Protein AF-A0A1S2VIL9-F1 (afdb_monomer_lite)

Radius of gyration: 24.08 Å; chains: 1; bounding box: 52×50×71 Å

Foldseek 3Di:
DPDQDPLNVLLVVVLVVCVVDDCPLNVLSVCLNDVNLVLCCLLCVLVLQQVLQVVLQVVCVVVVWQWDGQRQWIWGDDPPDDIQIAGCDPLLLCSVVLSVLLNLLSVLLRVLCVVVQFDADPVVVVVLSVVLSVLSSVLSSVLVNVCVVVVPHSPDPVSVVSSVCSCVPRRNVVSSVCSNCCRVPRTDHNDPDPDDDCVVVVVVVVVSVVVVVVVPPPQDFPVVLLVLVVVVVVVVVWDWDQDPPRWIWTDDVQKIKIKAWPRALSDSPDDVCVVLVVVQWDWASWHWDDQLNAIKIKTWIAGHDPPDNDGDDFIKIKIKWKDSSVDTGNDSVVQSVCRVVPDGTIIIMMMIGGPVCVVVRVPPDNDDDDD

Structure (mmCIF, N/CA/C/O backbone):
data_AF-A0A1S2VIL9-F1
#
_entry.id   AF-A0A1S2VIL9-F1
#
loop_
_atom_site.group_PDB
_atom_site.id
_atom_site.type_symbol
_atom_site.label_atom_id
_atom_site.label_alt_id
_atom_site.label_comp_id
_atom_site.label_asym_id
_atom_site.label_entity_id
_atom_site.label_seq_id
_atom_site.pdbx_PDB_ins_code
_atom_site.Cartn_x
_atom_site.Cartn_y
_atom_site.Cartn_z
_atom_site.occupancy
_atom_site.B_iso_or_equiv
_atom_site.auth_seq_id
_atom_site.auth_comp_id
_atom_site.auth_asym_id
_atom_site.auth_atom_id
_atom_site.pdbx_PDB_model_num
ATOM 1 N N . MET A 1 1 ? 6.244 24.862 1.107 1.00 26.83 1 MET A N 1
ATOM 2 C CA . MET A 1 1 ? 4.893 25.144 1.641 1.00 26.83 1 MET A CA 1
ATOM 3 C C . MET A 1 1 ? 4.423 23.913 2.391 1.00 26.83 1 MET A C 1
ATOM 5 O O . MET A 1 1 ? 4.379 22.852 1.788 1.00 26.83 1 MET A O 1
ATOM 9 N N . ILE A 1 2 ? 4.155 24.019 3.692 1.00 31.67 2 ILE A N 1
ATOM 10 C CA . ILE A 1 2 ? 3.582 22.913 4.472 1.00 31.67 2 ILE A CA 1
ATOM 11 C C . ILE A 1 2 ? 2.076 22.946 4.209 1.00 31.67 2 ILE A C 1
ATOM 13 O O . ILE A 1 2 ? 1.374 23.796 4.749 1.00 31.67 2 ILE A O 1
ATOM 17 N N . THR A 1 3 ? 1.585 22.096 3.312 1.00 34.50 3 THR A N 1
ATOM 18 C CA . THR A 1 3 ? 0.147 21.907 3.117 1.00 34.50 3 THR A CA 1
ATOM 19 C C . THR A 1 3 ? -0.375 21.043 4.262 1.00 34.50 3 THR A C 1
ATOM 21 O O . THR A 1 3 ? 0.001 19.881 4.407 1.00 34.50 3 THR A O 1
ATOM 24 N N . PHE A 1 4 ? -1.212 21.617 5.124 1.00 41.94 4 PHE A N 1
ATOM 25 C CA . PHE A 1 4 ? -1.922 20.843 6.138 1.00 41.94 4 PHE A CA 1
ATOM 26 C C . PHE A 1 4 ? -3.124 20.169 5.472 1.00 41.94 4 PHE A C 1
ATOM 28 O O . PHE A 1 4 ? -4.114 20.829 5.170 1.00 41.94 4 PHE A O 1
ATOM 35 N N . ASP A 1 5 ? -3.021 18.866 5.209 1.00 58.00 5 ASP A N 1
ATOM 36 C CA . ASP A 1 5 ? -4.156 18.054 4.760 1.00 58.00 5 ASP A CA 1
ATOM 37 C C . ASP A 1 5 ? -5.250 17.991 5.855 1.00 58.00 5 ASP A C 1
ATOM 39 O O . ASP A 1 5 ? -4.972 18.132 7.051 1.00 58.00 5 ASP A O 1
ATOM 43 N N . LEU A 1 6 ? -6.507 17.778 5.454 1.00 50.38 6 LEU A N 1
ATOM 44 C CA . LEU A 1 6 ? -7.691 17.684 6.318 1.00 50.38 6 LEU A CA 1
ATOM 45 C C . LEU A 1 6 ? -7.510 16.639 7.430 1.00 50.38 6 LEU A C 1
ATOM 47 O O . LEU A 1 6 ? -7.974 16.830 8.554 1.00 50.38 6 LEU A O 1
ATOM 51 N N . THR A 1 7 ? -6.793 15.557 7.128 1.00 56.41 7 THR A N 1
ATOM 52 C CA . THR A 1 7 ? -6.395 14.510 8.080 1.00 56.41 7 THR A CA 1
ATOM 53 C C . THR A 1 7 ? -5.544 15.073 9.223 1.00 56.41 7 THR A C 1
ATOM 55 O O . THR A 1 7 ? -5.810 14.789 10.393 1.00 56.41 7 THR A O 1
ATOM 58 N N . THR A 1 8 ? -4.584 15.942 8.899 1.00 61.66 8 THR A N 1
ATOM 59 C CA . THR A 1 8 ?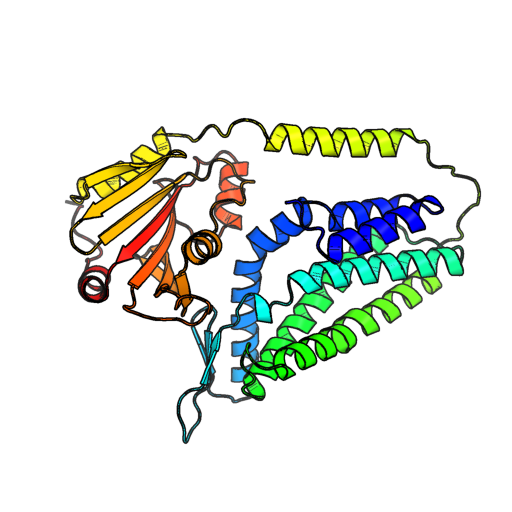 -3.711 16.625 9.858 1.00 61.66 8 THR A CA 1
ATOM 60 C C . THR A 1 8 ? -4.496 17.577 10.753 1.00 61.66 8 THR A C 1
ATOM 62 O O . THR A 1 8 ? -4.307 17.583 11.969 1.00 61.66 8 THR A O 1
ATOM 65 N N . ILE A 1 9 ? -5.427 18.341 10.174 1.00 60.38 9 ILE A N 1
ATOM 66 C CA . ILE A 1 9 ? -6.290 19.273 10.915 1.00 60.38 9 ILE A CA 1
ATOM 67 C C . ILE A 1 9 ? -7.226 18.509 11.858 1.00 60.38 9 ILE A C 1
ATOM 69 O O . ILE A 1 9 ? -7.285 18.814 13.050 1.00 60.38 9 ILE A O 1
ATOM 73 N N . LEU A 1 10 ? -7.923 17.484 11.356 1.00 56.97 10 LEU A N 1
ATOM 74 C CA . LEU A 1 10 ? -8.874 16.689 12.135 1.00 56.97 10 LEU A CA 1
ATOM 75 C C . LEU A 1 10 ? -8.196 16.019 13.328 1.00 56.97 10 LEU A C 1
ATOM 77 O O . LEU A 1 10 ? -8.729 16.003 14.437 1.00 56.97 10 LEU A O 1
ATOM 81 N N . ALA A 1 11 ? -7.002 15.483 13.120 1.00 61.00 11 ALA A N 1
ATOM 82 C CA . ALA A 1 11 ? -6.303 14.800 14.181 1.00 61.00 11 ALA A CA 1
ATOM 83 C C . ALA A 1 11 ? -5.589 15.764 15.148 1.00 61.00 11 ALA A C 1
ATOM 85 O O . ALA A 1 11 ? -5.460 15.433 16.325 1.00 61.00 11 ALA A O 1
ATOM 86 N N . LEU A 1 12 ? -5.240 16.987 14.728 1.00 63.12 12 LEU A N 1
ATOM 87 C CA . LEU A 1 12 ? -4.839 18.058 15.648 1.00 63.12 12 LEU A CA 1
ATOM 88 C C . LEU A 1 12 ? -6.019 18.503 16.528 1.00 63.12 12 LEU A C 1
ATOM 90 O O . LEU A 1 12 ? -5.861 18.651 17.738 1.00 63.12 12 LEU A O 1
ATOM 94 N N . VAL A 1 13 ? -7.225 18.611 15.960 1.00 64.44 13 VAL A N 1
ATOM 95 C CA . VAL A 1 13 ? -8.465 18.858 16.715 1.00 64.44 13 VAL A CA 1
ATOM 96 C C . VAL A 1 13 ? -8.741 17.723 17.706 1.00 64.44 13 VAL A C 1
ATOM 98 O O . VAL A 1 13 ? -9.009 17.991 18.874 1.00 64.44 13 VAL A O 1
ATOM 101 N N . LEU A 1 14 ? -8.616 16.457 17.294 1.00 61.44 14 LEU A N 1
ATOM 102 C CA . LEU A 1 14 ? -8.775 15.299 18.186 1.00 61.44 14 LEU A CA 1
ATOM 103 C C . LEU A 1 14 ? -7.700 15.245 19.274 1.00 61.44 14 LEU A C 1
ATOM 105 O O . LEU A 1 14 ? -8.005 14.900 20.414 1.00 61.44 14 LEU A O 1
ATOM 109 N N . PHE A 1 15 ? -6.463 15.622 18.953 1.00 65.38 15 PHE A N 1
ATOM 110 C CA . PHE A 1 15 ? -5.387 15.741 19.929 1.00 65.38 15 PHE A CA 1
ATOM 111 C C . PHE A 1 15 ? -5.718 16.813 20.973 1.00 65.38 15 PHE A C 1
ATOM 113 O O . PHE A 1 15 ? -5.646 16.527 22.167 1.00 65.38 15 PHE A O 1
ATOM 120 N N . VAL A 1 16 ? -6.169 17.998 20.540 1.00 65.50 16 VAL A N 1
ATOM 121 C CA . VAL A 1 16 ? -6.553 19.119 21.415 1.00 65.50 16 VAL A CA 1
ATOM 122 C C . VAL A 1 16 ? -7.782 18.787 22.265 1.00 65.50 16 VAL A C 1
ATOM 124 O O . VAL A 1 16 ? -7.753 18.959 23.481 1.00 65.50 16 VAL A O 1
ATOM 127 N N . LEU A 1 17 ? -8.843 18.237 21.672 1.00 61.25 17 LEU A N 1
ATOM 128 C CA . LEU A 1 17 ? -10.026 17.762 22.404 1.00 61.25 17 LEU A CA 1
ATOM 129 C C . LEU A 1 17 ? -9.670 16.603 23.354 1.00 61.25 17 LEU A C 1
ATOM 131 O O . LEU A 1 17 ? -10.238 16.466 24.441 1.00 61.25 17 LEU A O 1
ATOM 135 N N . GLY A 1 18 ? -8.674 15.802 22.974 1.00 55.84 18 GLY A N 1
ATOM 136 C CA . GLY A 1 18 ? -8.076 14.743 23.772 1.00 55.84 18 GLY A CA 1
ATOM 137 C C . GLY A 1 18 ? -7.189 15.217 24.914 1.00 55.84 18 GLY A C 1
ATOM 138 O O . GLY A 1 18 ? -6.981 14.436 25.842 1.00 55.84 18 GLY A O 1
ATOM 139 N N . LEU A 1 19 ? -6.734 16.478 24.948 1.00 53.66 19 LEU A N 1
ATOM 140 C CA . LEU A 1 19 ? -5.907 17.019 26.043 1.00 53.66 19 LEU A CA 1
ATOM 141 C C . LEU A 1 19 ? -6.603 16.935 27.413 1.00 53.66 19 LEU A C 1
ATOM 143 O O . LEU A 1 19 ? -5.927 16.869 28.439 1.00 53.66 19 LEU A O 1
ATOM 147 N N . ARG A 1 20 ? -7.939 16.834 27.444 1.00 53.84 20 ARG A N 1
ATOM 148 C CA . ARG A 1 20 ? -8.736 16.646 28.670 1.00 53.84 20 ARG A CA 1
ATOM 149 C C . ARG A 1 20 ? -8.993 15.186 29.076 1.00 53.84 20 ARG A C 1
ATOM 151 O O . ARG A 1 20 ? -9.476 14.950 30.178 1.00 53.84 20 ARG A O 1
ATOM 158 N N . THR A 1 21 ? -8.692 14.200 28.230 1.00 61.38 21 THR A N 1
ATOM 159 C CA . THR A 1 21 ? -9.029 12.769 28.440 1.00 61.38 21 THR A CA 1
ATOM 160 C C . THR A 1 21 ? -7.847 11.832 28.143 1.00 61.38 21 THR A C 1
ATOM 162 O O . THR A 1 21 ? -6.808 12.274 27.686 1.00 61.38 21 THR A O 1
ATOM 165 N N . HIS A 1 22 ? -7.939 10.546 28.496 1.00 62.62 22 HIS A N 1
ATOM 166 C CA . HIS A 1 22 ? -6.792 9.633 28.670 1.00 62.62 22 HIS A CA 1
ATOM 167 C C . HIS A 1 22 ? -5.882 9.443 27.431 1.00 62.62 22 HIS A C 1
ATOM 169 O O . HIS A 1 22 ? -6.262 9.693 26.294 1.00 62.62 22 HIS A O 1
ATOM 175 N N . TRP A 1 23 ? -4.657 8.962 27.671 1.00 61.75 23 TRP A N 1
ATOM 176 C CA . TRP A 1 23 ? -3.514 8.978 26.745 1.00 61.75 23 TRP A CA 1
ATOM 177 C C . TRP A 1 23 ? -3.571 8.033 25.530 1.00 61.75 23 TRP A C 1
ATOM 179 O O . TRP A 1 23 ? -2.909 8.309 24.534 1.00 61.75 23 TRP A O 1
ATOM 189 N N . TRP A 1 24 ? -4.329 6.933 25.562 1.00 60.81 24 TRP A N 1
ATOM 190 C CA . TRP A 1 24 ? -4.298 5.944 24.470 1.00 60.81 24 TRP A CA 1
ATOM 191 C C . TRP A 1 24 ? -5.016 6.401 23.185 1.00 60.81 24 TRP A C 1
ATOM 193 O O . TRP A 1 24 ? -4.414 6.290 22.119 1.00 60.81 24 TRP A O 1
ATOM 203 N N . PRO A 1 25 ? -6.221 7.006 23.239 1.00 57.94 25 PRO A N 1
ATOM 204 C CA . PRO A 1 25 ? -6.796 7.696 22.082 1.00 57.94 25 PRO A CA 1
ATOM 205 C C . PRO A 1 25 ? -5.863 8.767 21.504 1.00 57.94 25 PRO A C 1
ATOM 207 O O . PRO A 1 25 ? -5.814 8.934 20.290 1.00 57.94 25 PRO A O 1
ATOM 210 N N . ARG A 1 26 ? -5.056 9.437 22.344 1.00 65.25 26 ARG A N 1
ATOM 211 C CA . ARG A 1 26 ? -4.027 10.385 21.881 1.00 65.25 26 ARG A CA 1
ATOM 212 C C . ARG A 1 26 ? -2.912 9.676 21.120 1.00 65.25 26 ARG A C 1
ATOM 214 O O . ARG A 1 26 ? -2.518 10.156 20.071 1.00 65.25 26 ARG A O 1
ATOM 221 N N . LEU A 1 27 ? -2.432 8.535 21.616 1.00 63.34 27 LEU A N 1
ATOM 222 C CA . LEU A 1 27 ? -1.390 7.741 20.959 1.00 63.34 27 LEU A CA 1
ATOM 223 C C . LEU A 1 27 ? -1.880 7.177 19.624 1.00 63.34 27 LEU A C 1
ATOM 225 O O . LEU A 1 27 ? -1.159 7.243 18.638 1.00 63.34 27 LEU A O 1
ATOM 229 N N . LEU A 1 28 ? -3.129 6.711 19.567 1.00 63.41 28 LEU A N 1
ATOM 230 C CA . LEU A 1 28 ? -3.759 6.274 18.324 1.00 63.41 28 LEU A CA 1
ATOM 231 C C . LEU A 1 28 ? -3.906 7.443 17.337 1.00 63.41 28 LEU A C 1
ATOM 233 O O . LEU A 1 28 ? -3.548 7.304 16.177 1.00 63.41 28 LEU A O 1
ATOM 237 N N . THR A 1 29 ? -4.340 8.616 17.803 1.00 63.09 29 THR A N 1
ATOM 238 C CA . THR A 1 29 ? -4.445 9.831 16.974 1.00 63.09 29 THR A CA 1
ATOM 239 C C . THR A 1 29 ? -3.073 10.291 16.468 1.00 63.09 29 THR A C 1
ATOM 241 O O . THR A 1 29 ? -2.933 10.613 15.295 1.00 63.09 29 THR A O 1
ATOM 244 N N . LEU A 1 30 ? -2.041 10.260 17.318 1.00 62.97 30 LEU A N 1
ATOM 245 C CA . LEU A 1 30 ? -0.659 10.587 16.954 1.00 62.97 30 LEU A CA 1
ATOM 246 C C . LEU A 1 30 ? -0.059 9.570 15.982 1.00 62.97 30 LEU A C 1
ATOM 248 O O . LEU A 1 30 ? 0.645 9.968 15.065 1.00 62.97 30 LEU A O 1
ATOM 252 N N . LEU A 1 31 ? -0.352 8.277 16.143 1.00 64.75 31 LEU A N 1
ATOM 253 C CA . LEU A 1 31 ? 0.060 7.234 15.203 1.00 64.75 31 LEU A CA 1
ATOM 254 C C . LEU A 1 31 ? -0.626 7.423 13.846 1.00 64.75 31 LEU A C 1
ATOM 256 O O . LEU A 1 31 ? 0.019 7.271 12.813 1.00 64.75 31 LEU A O 1
ATOM 260 N N . LEU A 1 32 ? -1.905 7.803 13.840 1.00 59.84 32 LEU A N 1
ATOM 261 C CA . LEU A 1 32 ? -2.663 8.063 12.616 1.00 59.84 32 LEU A CA 1
ATOM 262 C C . LEU A 1 32 ? -2.210 9.342 11.900 1.00 59.84 32 LEU A C 1
ATOM 264 O O . LEU A 1 32 ? -2.216 9.388 10.675 1.00 59.84 32 LEU A O 1
ATOM 268 N N . LEU A 1 33 ? -1.769 10.342 12.665 1.00 59.88 33 LEU A N 1
ATOM 269 C CA . LEU A 1 33 ? -1.069 11.537 12.184 1.00 59.88 33 LEU A CA 1
ATOM 270 C C . LEU A 1 33 ? 0.370 11.275 11.767 1.00 59.88 33 LEU A C 1
ATOM 272 O O . LEU A 1 33 ? 0.999 12.134 11.147 1.00 59.88 33 LEU A O 1
ATOM 276 N N . SER A 1 34 ? 0.936 10.148 12.191 1.00 64.62 34 SER A N 1
ATOM 277 C CA . SER A 1 34 ? 2.360 9.944 12.037 1.00 64.62 34 SER A CA 1
ATOM 278 C C . SER A 1 34 ? 2.693 9.628 10.580 1.00 64.62 34 SER A C 1
ATOM 280 O O . SER A 1 34 ? 1.956 8.893 9.909 1.00 64.62 34 SER A O 1
ATOM 282 N N . PRO A 1 35 ? 3.872 10.070 10.116 1.00 63.62 35 PRO A N 1
ATOM 283 C CA . PRO A 1 35 ? 4.466 9.583 8.879 1.00 63.62 35 PRO A CA 1
ATOM 284 C C . PRO A 1 35 ? 4.501 8.051 8.781 1.00 63.62 35 PRO A C 1
ATOM 286 O O . PRO A 1 35 ? 4.531 7.529 7.676 1.00 63.62 35 PRO A O 1
ATOM 289 N N . ALA A 1 36 ? 4.441 7.319 9.903 1.00 66.31 36 ALA A N 1
ATOM 290 C CA . ALA A 1 36 ? 4.449 5.861 9.911 1.00 66.31 36 ALA A CA 1
ATOM 291 C C . ALA A 1 36 ? 3.176 5.244 9.304 1.00 66.31 36 ALA A C 1
ATOM 293 O O . ALA A 1 36 ? 3.286 4.270 8.564 1.00 66.31 36 ALA A O 1
ATOM 294 N N . LEU A 1 37 ? 1.977 5.796 9.547 1.00 70.25 37 LEU A N 1
ATOM 295 C CA . LEU A 1 37 ? 0.766 5.269 8.899 1.00 70.25 37 LEU A CA 1
ATOM 296 C C . LEU A 1 37 ? 0.808 5.539 7.393 1.00 70.25 37 LEU A C 1
ATOM 298 O O . LEU A 1 37 ? 0.552 4.637 6.600 1.00 70.25 37 LEU A O 1
ATOM 302 N N . LEU A 1 38 ? 1.164 6.764 6.999 1.00 69.69 38 LEU A N 1
ATOM 303 C CA . LEU A 1 38 ? 1.315 7.125 5.588 1.00 69.69 38 LEU A CA 1
ATOM 304 C C . LEU A 1 38 ? 2.372 6.261 4.904 1.00 69.69 38 LEU A C 1
ATOM 306 O O . LEU A 1 38 ? 2.158 5.818 3.780 1.00 69.69 38 LEU A O 1
ATOM 310 N N . TYR A 1 39 ? 3.470 5.964 5.595 1.00 72.94 39 TYR A N 1
ATOM 311 C CA . TYR A 1 39 ? 4.499 5.042 5.139 1.00 72.94 39 TYR A CA 1
ATOM 312 C C . TYR A 1 39 ? 3.928 3.640 4.899 1.00 72.94 39 TYR A C 1
ATOM 314 O O . TYR A 1 39 ? 4.041 3.120 3.793 1.00 72.94 39 TYR A O 1
ATOM 322 N N . VAL A 1 40 ? 3.251 3.053 5.894 1.00 74.81 40 VAL A N 1
ATOM 323 C CA . VAL A 1 40 ? 2.632 1.718 5.790 1.00 74.81 40 VAL A CA 1
ATOM 324 C C . VAL A 1 40 ? 1.647 1.676 4.622 1.00 74.81 40 VAL A C 1
ATOM 326 O O . VAL A 1 40 ? 1.708 0.778 3.786 1.00 74.81 40 VAL A O 1
ATOM 329 N N . LEU A 1 41 ? 0.773 2.674 4.516 1.00 75.00 41 LEU A N 1
ATOM 330 C CA . LEU A 1 41 ? -0.195 2.764 3.428 1.00 75.00 41 LEU A CA 1
ATOM 331 C C . LEU A 1 41 ? 0.502 2.951 2.069 1.00 75.00 41 LEU A C 1
ATOM 333 O O . LEU A 1 41 ? 0.134 2.297 1.101 1.00 75.00 41 LEU A O 1
ATOM 337 N N . THR A 1 42 ? 1.553 3.760 1.971 1.00 71.50 42 THR A N 1
ATOM 338 C CA . THR A 1 42 ? 2.271 3.974 0.701 1.00 71.50 42 THR A CA 1
ATOM 339 C C . THR A 1 42 ? 3.022 2.723 0.247 1.00 71.50 42 THR A C 1
ATOM 341 O O . THR A 1 42 ? 2.968 2.365 -0.930 1.00 71.50 42 THR A O 1
ATOM 344 N N . VAL A 1 43 ? 3.695 2.039 1.175 1.00 72.88 43 VAL A N 1
ATOM 345 C CA . VAL A 1 43 ? 4.509 0.852 0.888 1.00 72.88 43 VAL A CA 1
ATOM 346 C C . VAL A 1 43 ? 3.632 -0.356 0.572 1.00 72.88 43 VAL A C 1
ATOM 348 O O . VAL A 1 43 ? 3.817 -0.984 -0.467 1.00 72.88 43 VAL A O 1
ATOM 351 N N . PHE A 1 44 ? 2.646 -0.656 1.421 1.00 77.94 44 PHE A N 1
ATOM 352 C CA . PHE A 1 44 ? 1.824 -1.866 1.290 1.00 77.94 44 PHE A CA 1
ATOM 353 C C . PHE A 1 44 ? 0.533 -1.647 0.499 1.00 77.94 44 PHE A C 1
ATOM 355 O O . PHE A 1 44 ? -0.090 -2.601 0.040 1.00 77.94 44 PHE A O 1
ATOM 362 N N . GLY A 1 45 ? 0.112 -0.398 0.298 1.00 77.62 45 GLY A N 1
ATOM 363 C CA . GLY A 1 45 ? -1.146 -0.090 -0.376 1.00 77.62 45 GLY A CA 1
ATOM 364 C C . GLY A 1 45 ? -1.176 -0.499 -1.844 1.00 77.62 45 GLY A C 1
ATOM 365 O O . GLY A 1 45 ? -2.257 -0.640 -2.401 1.00 77.62 45 GLY A O 1
ATOM 366 N N . PHE A 1 46 ? -0.032 -0.683 -2.509 1.00 77.06 46 PHE A N 1
ATOM 367 C CA . PHE A 1 46 ? -0.008 -1.246 -3.863 1.00 77.06 46 PHE A CA 1
ATOM 368 C C . PHE A 1 46 ? -0.329 -2.745 -3.873 1.00 77.06 46 PHE A C 1
ATOM 370 O O . PHE A 1 46 ? -1.269 -3.144 -4.555 1.00 77.06 46 PHE A O 1
ATOM 377 N N . ASP A 1 47 ? 0.360 -3.540 -3.057 1.00 80.31 47 ASP A N 1
ATOM 378 C CA . ASP A 1 47 ? 0.141 -4.990 -2.981 1.00 80.31 47 ASP A CA 1
ATOM 379 C C . ASP A 1 47 ? -1.296 -5.307 -2.526 1.00 80.31 47 ASP A C 1
ATOM 381 O O . ASP A 1 47 ? -1.977 -6.147 -3.112 1.00 80.31 47 ASP A O 1
ATOM 385 N N . ILE A 1 48 ? -1.817 -4.548 -1.549 1.00 83.00 48 ILE A N 1
ATOM 386 C CA . ILE A 1 48 ? -3.218 -4.660 -1.111 1.00 83.00 48 ILE A CA 1
ATOM 387 C C . ILE A 1 48 ? -4.183 -4.396 -2.278 1.00 83.00 48 ILE A C 1
ATOM 389 O O . ILE A 1 48 ? -5.190 -5.088 -2.406 1.00 83.00 48 ILE A O 1
ATOM 393 N N . ARG A 1 49 ? -3.894 -3.424 -3.155 1.00 79.50 49 ARG A N 1
ATOM 394 C CA . ARG A 1 49 ? -4.748 -3.114 -4.316 1.00 79.50 49 ARG A CA 1
ATOM 395 C C . ARG A 1 49 ? -4.765 -4.232 -5.349 1.00 79.50 49 ARG A C 1
ATOM 397 O O . ARG A 1 49 ? -5.842 -4.550 -5.852 1.00 79.50 49 ARG A O 1
ATOM 404 N N . LEU A 1 50 ? -3.612 -4.826 -5.654 1.00 81.69 50 LEU A N 1
ATOM 405 C CA . LEU A 1 50 ? -3.545 -5.980 -6.554 1.0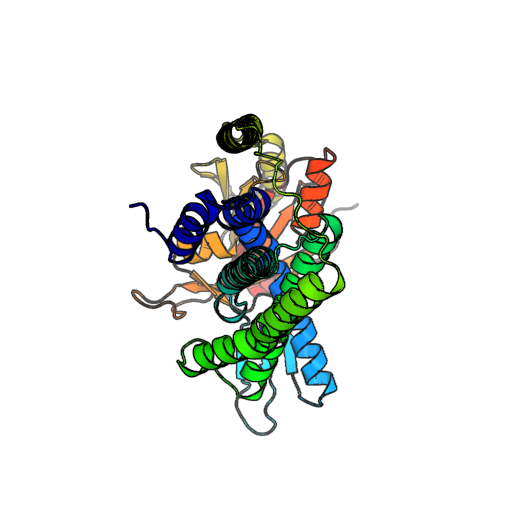0 81.69 50 LEU A CA 1
ATOM 406 C C . LEU A 1 50 ? -4.367 -7.142 -5.993 1.00 81.69 50 LEU A C 1
ATOM 408 O O . LEU A 1 50 ? -5.226 -7.687 -6.684 1.00 81.69 50 LEU A O 1
ATOM 412 N N . GLN A 1 51 ? -4.208 -7.427 -4.698 1.00 87.69 51 GLN A N 1
ATOM 413 C CA . GLN A 1 51 ? -4.959 -8.490 -4.039 1.00 87.69 51 GLN A CA 1
ATOM 414 C C . GLN A 1 51 ? -6.475 -8.239 -4.048 1.00 87.69 51 GLN A C 1
ATOM 416 O O . GLN A 1 51 ? -7.250 -9.150 -4.342 1.00 87.69 51 GLN A O 1
ATOM 421 N N . LEU A 1 52 ? -6.912 -7.007 -3.765 1.00 88.75 52 LEU A N 1
ATOM 422 C CA . LEU A 1 52 ? -8.325 -6.624 -3.843 1.00 88.75 52 LEU A CA 1
ATOM 423 C C . LEU A 1 52 ? -8.876 -6.759 -5.269 1.00 88.75 52 LEU A C 1
ATOM 425 O O . LEU A 1 52 ? -10.017 -7.181 -5.431 1.00 88.75 52 LEU A O 1
ATOM 429 N N . SER A 1 53 ? -8.075 -6.443 -6.290 1.00 87.19 53 SER A N 1
ATOM 430 C CA . SER A 1 53 ? -8.463 -6.586 -7.701 1.00 87.19 53 SER A CA 1
ATOM 431 C C . SER A 1 53 ? -8.664 -8.056 -8.074 1.00 87.19 53 SER A C 1
ATOM 433 O O . SER A 1 53 ? -9.671 -8.402 -8.690 1.00 87.19 53 SER A O 1
ATOM 435 N N . HIS A 1 54 ? -7.765 -8.937 -7.624 1.00 89.50 54 HIS A N 1
ATOM 436 C CA . HIS A 1 54 ? -7.896 -10.385 -7.811 1.00 89.50 54 HIS A CA 1
ATOM 437 C C . HIS A 1 54 ? -9.142 -10.938 -7.109 1.00 89.50 54 HIS A C 1
ATOM 439 O O . HIS A 1 54 ? -9.901 -11.698 -7.710 1.00 89.50 54 HIS A O 1
ATOM 445 N N . TRP A 1 55 ? -9.400 -10.529 -5.862 1.00 93.12 55 TRP A N 1
ATOM 446 C CA . TRP A 1 55 ? -10.620 -10.921 -5.150 1.00 93.12 55 TRP A CA 1
ATOM 447 C C . TRP A 1 55 ? -11.884 -10.402 -5.835 1.00 93.12 55 TRP A C 1
ATOM 449 O O . TRP A 1 55 ? -12.845 -11.154 -5.973 1.00 93.12 55 TRP A O 1
ATOM 459 N N . ALA A 1 56 ? -11.888 -9.149 -6.295 1.00 92.06 56 ALA A N 1
ATOM 460 C CA . ALA A 1 56 ? -13.026 -8.574 -7.003 1.00 92.06 56 ALA A CA 1
ATOM 461 C C . ALA A 1 56 ? -13.323 -9.346 -8.294 1.00 92.06 56 ALA A C 1
ATOM 463 O O . ALA A 1 56 ? -14.462 -9.741 -8.526 1.00 92.06 56 ALA A O 1
ATOM 464 N N . GLY A 1 57 ? -12.298 -9.619 -9.101 1.00 90.19 57 GLY A N 1
ATOM 465 C CA . GLY A 1 57 ? -12.450 -10.393 -10.327 1.00 90.19 57 GLY A CA 1
ATOM 466 C C . GLY A 1 57 ? -12.926 -11.822 -10.081 1.00 90.19 57 GLY A C 1
ATOM 467 O O . GLY A 1 57 ? -13.854 -12.263 -10.750 1.00 90.19 57 GLY A O 1
ATOM 468 N N . GLY A 1 58 ? -12.381 -12.511 -9.073 1.00 92.56 58 GLY A N 1
ATOM 469 C CA . GLY A 1 58 ? -12.842 -13.850 -8.693 1.00 92.56 58 GLY A CA 1
ATOM 470 C C . GLY A 1 58 ? -14.308 -13.875 -8.243 1.00 92.56 58 GLY A C 1
ATOM 471 O O . GLY A 1 58 ? -15.055 -14.772 -8.626 1.00 92.56 58 GLY A O 1
ATOM 472 N N . LEU A 1 59 ? -14.754 -12.865 -7.487 1.00 94.00 59 LEU A N 1
ATOM 473 C CA . LEU A 1 59 ? -16.161 -12.732 -7.089 1.00 94.00 59 LEU A CA 1
ATOM 474 C C . LEU A 1 59 ? -17.082 -12.427 -8.280 1.00 94.00 59 LEU A C 1
ATOM 476 O O . LEU A 1 59 ? -18.189 -12.956 -8.339 1.00 94.00 59 LEU A O 1
ATOM 480 N N . LEU A 1 60 ? -16.635 -11.609 -9.238 1.00 91.12 60 LEU A N 1
ATOM 481 C CA . LEU A 1 60 ? -17.397 -11.314 -10.457 1.00 91.12 60 LEU A CA 1
ATOM 482 C C . LEU A 1 60 ? -17.504 -12.539 -11.374 1.00 91.12 60 LEU A C 1
ATOM 484 O O . LEU A 1 60 ? -18.588 -12.821 -11.880 1.00 91.12 60 LEU A O 1
ATOM 488 N N . GLN A 1 61 ? -16.420 -13.300 -11.531 1.00 92.50 61 GLN A N 1
ATOM 489 C CA . GLN A 1 61 ? -16.423 -14.569 -12.264 1.00 92.50 61 GLN A CA 1
ATOM 490 C C . GLN A 1 61 ? -17.357 -15.591 -11.606 1.00 92.50 61 GLN A C 1
ATOM 492 O O . GLN A 1 61 ? -18.152 -16.227 -12.293 1.00 92.50 61 GLN A O 1
ATOM 497 N N . LEU A 1 62 ? -17.327 -15.703 -10.270 1.00 93.62 62 LEU A N 1
ATOM 498 C CA . LEU A 1 62 ? -18.241 -16.569 -9.516 1.00 93.62 62 LEU A CA 1
ATOM 499 C C . LEU A 1 62 ? -19.712 -16.168 -9.718 1.00 93.62 62 LEU A C 1
ATOM 501 O O . LEU A 1 62 ? -20.588 -17.027 -9.756 1.00 93.62 62 LEU A O 1
ATOM 505 N N . ALA A 1 63 ? -19.982 -14.872 -9.877 1.00 91.69 63 ALA A N 1
ATOM 506 C CA . ALA A 1 63 ? -21.308 -14.342 -10.182 1.00 91.69 63 ALA A CA 1
ATOM 507 C C . ALA A 1 63 ? -21.715 -14.488 -11.667 1.00 91.69 63 ALA A C 1
ATOM 509 O O . ALA A 1 63 ? -22.792 -14.028 -12.044 1.00 91.69 63 ALA A O 1
ATOM 510 N N . GLY A 1 64 ? -20.889 -15.128 -12.504 1.00 89.50 64 GLY A N 1
ATOM 511 C CA . GLY A 1 64 ? -21.192 -15.422 -13.907 1.00 89.50 64 GLY A CA 1
ATOM 512 C C . GLY A 1 64 ? -20.848 -14.303 -14.892 1.00 89.50 64 GLY A C 1
ATOM 513 O O . GLY A 1 64 ? -21.286 -14.352 -16.040 1.00 89.50 64 GLY A O 1
ATOM 514 N N . PHE A 1 65 ? -20.081 -13.292 -14.475 1.00 87.38 65 PHE A N 1
ATOM 515 C CA . PHE A 1 65 ? -19.612 -12.245 -15.381 1.00 87.38 65 PHE A CA 1
ATOM 516 C C . PHE A 1 65 ? -18.313 -12.663 -16.079 1.00 87.38 65 PHE A C 1
ATOM 518 O O . PHE A 1 65 ? -17.379 -13.143 -15.437 1.00 87.38 65 PHE A O 1
ATOM 525 N N . ASP A 1 66 ? -18.226 -12.407 -17.387 1.00 87.31 66 ASP A N 1
ATOM 526 C CA . ASP A 1 66 ? -16.992 -12.563 -18.162 1.00 87.31 66 ASP A CA 1
ATOM 527 C C . ASP A 1 66 ? -16.031 -11.408 -17.842 1.00 87.31 66 ASP A C 1
ATOM 529 O O . ASP A 1 66 ? -16.069 -10.336 -18.452 1.00 87.31 66 ASP A O 1
ATOM 533 N N . VAL A 1 67 ? -15.235 -11.588 -16.788 1.00 86.25 67 VAL A N 1
ATOM 534 C CA . VAL A 1 67 ? -14.249 -10.608 -16.326 1.00 86.25 67 VAL A CA 1
ATOM 535 C C . VAL A 1 67 ? -12.871 -11.245 -16.340 1.00 86.25 67 VAL A C 1
ATOM 537 O O . VAL A 1 67 ? -12.624 -12.225 -15.640 1.00 86.25 67 VAL A O 1
ATOM 540 N N . GLN A 1 68 ? -11.950 -10.652 -17.089 1.00 84.44 68 GLN A N 1
ATOM 541 C CA . GLN A 1 68 ? -10.532 -10.985 -17.042 1.00 84.44 68 GLN A CA 1
ATOM 542 C C . GLN A 1 68 ? -9.812 -10.028 -16.093 1.00 84.44 68 GLN A C 1
ATOM 544 O O . GLN A 1 68 ? -10.013 -8.813 -16.139 1.00 84.44 68 GLN A O 1
ATOM 549 N N . VAL A 1 69 ? -8.980 -10.586 -15.214 1.00 82.81 69 VAL A N 1
ATOM 550 C CA . VAL A 1 69 ? -8.153 -9.815 -14.283 1.00 82.81 69 VAL A CA 1
ATOM 551 C C . VAL A 1 69 ? -6.729 -9.801 -14.807 1.00 82.81 69 VAL A C 1
ATOM 553 O O . VAL A 1 69 ? -6.090 -10.848 -14.881 1.00 82.81 69 VAL A O 1
ATOM 556 N N . THR A 1 70 ? -6.225 -8.613 -15.121 1.00 77.56 70 THR A N 1
ATOM 557 C CA . THR A 1 70 ? -4.845 -8.409 -15.565 1.00 77.56 70 THR A CA 1
ATOM 558 C C . THR A 1 70 ? -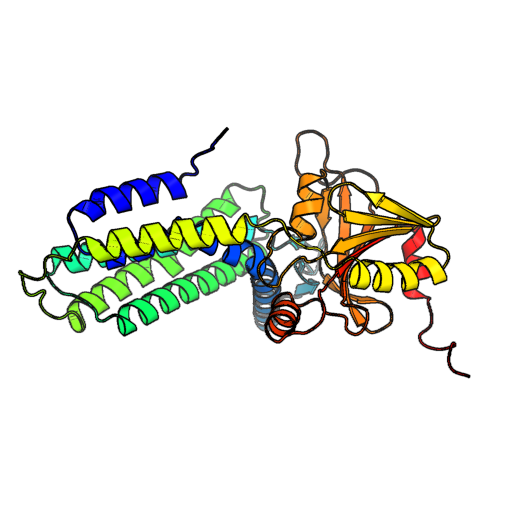4.180 -7.433 -14.604 1.00 77.56 70 THR A C 1
ATOM 560 O O . THR A 1 70 ? -4.221 -6.216 -14.789 1.00 77.56 70 THR A O 1
ATOM 563 N N . GLY A 1 71 ? -3.648 -7.988 -13.510 1.00 78.06 71 GLY A N 1
ATOM 564 C CA . GLY A 1 71 ? -3.078 -7.246 -12.386 1.00 78.06 71 GLY A CA 1
ATOM 565 C C . GLY A 1 71 ? -4.053 -6.236 -11.779 1.00 78.06 71 GLY A C 1
ATOM 566 O O . GLY A 1 71 ? -5.013 -6.629 -11.119 1.00 78.06 71 GLY A O 1
ATOM 567 N N . ASN A 1 72 ? -3.815 -4.934 -11.972 1.00 76.75 72 ASN A N 1
ATOM 568 C CA . ASN A 1 72 ? -4.694 -3.886 -11.438 1.00 76.75 72 ASN A CA 1
ATOM 569 C C . ASN A 1 72 ? -5.860 -3.498 -12.362 1.00 76.75 72 ASN A C 1
ATOM 571 O O . ASN A 1 72 ? -6.587 -2.564 -12.028 1.00 76.75 72 ASN A O 1
ATOM 575 N N . VAL A 1 73 ? -6.037 -4.154 -13.512 1.00 77.69 73 VAL A N 1
ATOM 576 C CA . VAL A 1 73 ? -7.112 -3.849 -14.467 1.00 77.69 73 VAL A CA 1
ATOM 577 C C . VAL A 1 73 ? -8.107 -5.003 -14.543 1.00 77.69 73 VAL A C 1
ATOM 579 O O . VAL A 1 73 ? -7.733 -6.161 -14.716 1.00 77.69 73 VAL A O 1
ATOM 582 N N . LEU A 1 74 ? -9.389 -4.663 -14.428 1.00 81.12 74 LEU A N 1
ATOM 583 C CA . LEU A 1 74 ? -10.527 -5.560 -14.601 1.00 81.12 74 LEU A CA 1
ATOM 584 C C . LEU A 1 74 ? -11.133 -5.287 -15.978 1.00 81.12 74 LEU A C 1
ATOM 586 O O . LEU A 1 74 ? -11.636 -4.192 -16.227 1.00 81.12 74 LEU A O 1
ATOM 590 N N . ILE A 1 75 ? -11.056 -6.262 -16.881 1.00 79.25 75 ILE A N 1
ATOM 591 C CA . ILE A 1 75 ? -11.597 -6.167 -18.238 1.00 79.25 75 ILE A CA 1
ATOM 592 C C . ILE A 1 75 ? -12.882 -6.977 -18.280 1.00 79.25 75 ILE A C 1
ATOM 594 O O . ILE A 1 75 ? -12.847 -8.201 -18.184 1.00 79.25 75 ILE A O 1
ATOM 598 N N . ARG A 1 76 ? -14.020 -6.300 -18.424 1.00 75.81 76 ARG A N 1
ATOM 599 C CA . ARG A 1 76 ? -15.311 -6.966 -18.599 1.00 75.81 76 ARG A CA 1
ATOM 600 C C . ARG A 1 76 ? -15.599 -7.159 -20.086 1.00 75.81 76 ARG A C 1
ATOM 602 O O . ARG A 1 76 ? -15.735 -6.177 -20.820 1.00 75.81 76 ARG A O 1
ATOM 609 N N . GLY A 1 77 ? -15.739 -8.415 -20.502 1.00 69.69 77 GLY A N 1
ATOM 610 C CA . GLY A 1 77 ? -16.308 -8.786 -21.789 1.00 69.69 77 GLY A CA 1
ATOM 611 C C . GLY A 1 77 ? -17.798 -8.454 -21.794 1.00 69.69 77 GLY A C 1
ATOM 612 O O . GLY A 1 77 ? -18.564 -8.944 -20.966 1.00 69.69 77 GLY A O 1
ATOM 613 N N . SER A 1 78 ? -18.225 -7.566 -22.690 1.00 60.41 78 SER A N 1
ATOM 614 C CA . SER A 1 78 ? -19.647 -7.375 -22.967 1.00 60.41 78 SER A CA 1
ATOM 615 C C . SER A 1 78 ? -19.973 -8.166 -24.223 1.00 60.41 78 SER A C 1
ATOM 617 O O . SER A 1 78 ? -19.388 -7.901 -25.270 1.00 60.41 78 SER A O 1
ATOM 619 N N . GLY A 1 79 ? -20.906 -9.118 -24.137 1.00 54.16 79 GLY A N 1
ATOM 620 C CA . GLY A 1 79 ? -21.291 -10.001 -25.247 1.00 54.16 79 GLY A CA 1
ATOM 621 C C . GLY A 1 79 ? -21.820 -9.298 -26.510 1.00 54.16 79 GLY A C 1
ATOM 622 O O . GLY A 1 79 ? -22.163 -9.975 -27.472 1.00 54.16 79 GLY A O 1
ATOM 623 N N . SER A 1 80 ? -21.888 -7.962 -26.538 1.00 44.38 80 SER A N 1
ATOM 624 C CA . SER A 1 80 ? -22.317 -7.173 -27.697 1.00 44.38 80 SER A CA 1
ATOM 625 C C . SER A 1 80 ? -21.704 -5.758 -27.775 1.00 44.38 80 SER A C 1
ATOM 627 O O . SER A 1 80 ? -22.304 -4.876 -28.387 1.00 44.38 80 SER A O 1
ATOM 629 N N . GLY A 1 81 ? -20.545 -5.484 -27.153 1.00 53.28 81 GLY A N 1
ATOM 630 C CA . GLY A 1 81 ? -19.944 -4.136 -27.160 1.00 53.28 81 GLY A CA 1
ATOM 631 C C . GLY A 1 81 ? -18.451 -4.084 -26.821 1.00 53.28 81 GLY A C 1
ATOM 632 O O . GLY A 1 81 ? -17.844 -5.104 -26.500 1.00 53.28 81 GLY A O 1
ATOM 633 N N . HIS A 1 82 ? -17.856 -2.885 -26.896 1.00 52.12 82 HIS A N 1
ATOM 634 C CA . HIS A 1 82 ? -16.447 -2.664 -26.549 1.00 52.12 82 HIS A CA 1
ATOM 635 C C . HIS A 1 82 ? -16.152 -3.115 -25.104 1.00 52.12 82 HIS A C 1
ATOM 637 O O . HIS A 1 82 ? -16.948 -2.824 -24.205 1.00 52.12 82 HIS A O 1
ATOM 643 N N . PRO A 1 83 ? -15.027 -3.812 -24.862 1.00 63.19 83 PRO A N 1
ATOM 644 C CA . PRO A 1 83 ? -14.651 -4.254 -23.526 1.00 63.19 83 PRO A CA 1
ATOM 645 C C . PRO A 1 83 ? -14.434 -3.044 -22.618 1.00 63.19 83 PRO A C 1
ATOM 647 O O . PRO A 1 83 ? -13.721 -2.105 -22.975 1.00 63.19 83 PRO A O 1
ATOM 650 N N . VAL A 1 84 ? -15.042 -3.069 -21.433 1.00 67.06 84 VAL A N 1
ATOM 651 C CA . VAL A 1 84 ? -14.858 -2.002 -20.446 1.00 67.06 84 VAL A CA 1
ATOM 652 C C . VAL A 1 84 ? -13.695 -2.404 -19.551 1.00 67.06 84 VAL A C 1
ATOM 654 O O . VAL A 1 84 ? -13.822 -3.303 -18.718 1.00 67.06 84 VAL A O 1
ATOM 657 N N . ALA A 1 85 ? -12.547 -1.762 -19.760 1.00 67.38 85 ALA A N 1
ATOM 658 C CA . ALA A 1 85 ? -11.383 -1.896 -18.898 1.00 67.38 85 ALA A CA 1
ATOM 659 C C . ALA A 1 85 ? -11.478 -0.877 -17.757 1.00 67.38 85 ALA A C 1
ATOM 661 O O . ALA A 1 85 ? -11.575 0.325 -17.997 1.00 67.38 85 ALA A O 1
ATOM 662 N N . MET A 1 86 ? -11.440 -1.354 -16.516 1.00 71.94 86 MET A N 1
ATOM 663 C CA . MET A 1 86 ? -11.406 -0.511 -15.324 1.00 71.94 86 MET A CA 1
ATOM 664 C C . MET A 1 86 ? -10.132 -0.779 -14.534 1.00 71.94 86 MET A C 1
ATOM 666 O O . MET A 1 86 ? -9.918 -1.884 -14.035 1.00 71.94 86 MET A O 1
ATOM 670 N N . SER A 1 87 ? -9.281 0.239 -14.415 1.00 69.31 87 SER A N 1
ATOM 671 C CA . SER A 1 87 ? -8.123 0.217 -13.528 1.00 69.31 87 SER A CA 1
ATOM 672 C C . SER A 1 87 ? -8.559 0.465 -12.086 1.00 69.31 87 SER A C 1
ATOM 674 O O . SER A 1 87 ? -9.222 1.449 -11.757 1.00 69.31 87 SER A O 1
ATOM 676 N N . VAL A 1 88 ? -8.136 -0.415 -11.183 1.00 66.81 88 VAL A N 1
ATOM 677 C CA . VAL A 1 88 ? -8.241 -0.217 -9.736 1.00 66.81 88 VAL A CA 1
ATOM 678 C C . VAL A 1 88 ? -7.114 0.727 -9.309 1.00 66.81 88 VAL A C 1
ATOM 680 O O . VAL A 1 88 ? -6.081 0.346 -8.749 1.00 66.81 88 VAL A O 1
ATOM 683 N N . ASP A 1 89 ? -7.287 1.999 -9.655 1.00 62.34 89 ASP A N 1
ATOM 684 C CA . ASP A 1 89 ? -6.324 3.061 -9.385 1.00 62.34 89 ASP A CA 1
ATOM 685 C C . ASP A 1 89 ? -6.287 3.468 -7.900 1.00 62.34 89 ASP A C 1
ATOM 687 O O . ASP A 1 89 ? -7.177 3.105 -7.126 1.00 62.34 89 ASP A O 1
ATOM 691 N N . PRO A 1 90 ? -5.264 4.223 -7.437 1.00 55.88 90 PRO A N 1
ATOM 692 C CA . PRO A 1 90 ? -5.202 4.709 -6.053 1.00 55.88 90 PRO A CA 1
ATOM 693 C C . PRO A 1 90 ? -6.479 5.429 -5.594 1.00 55.88 90 PRO A C 1
ATOM 695 O O . PRO A 1 90 ? -6.843 5.320 -4.423 1.00 55.88 90 PRO A O 1
ATOM 698 N N . ALA A 1 91 ? -7.172 6.108 -6.516 1.00 50.28 91 ALA A N 1
ATOM 699 C CA . ALA A 1 91 ? -8.461 6.756 -6.273 1.00 50.28 91 ALA A CA 1
ATOM 700 C C . ALA A 1 91 ? -9.550 5.756 -5.820 1.00 50.28 91 ALA A C 1
ATOM 702 O O . ALA A 1 91 ? -10.339 6.040 -4.911 1.00 50.28 91 ALA A O 1
ATOM 703 N N . CYS A 1 92 ? -9.531 4.536 -6.367 1.00 52.75 92 CYS A N 1
ATOM 704 C CA . CYS A 1 92 ? -10.478 3.465 -6.049 1.00 52.75 92 CYS A CA 1
ATOM 705 C C . CYS A 1 92 ? -10.198 2.809 -4.690 1.00 52.75 92 CYS A C 1
ATOM 707 O O . CYS A 1 92 ? -11.108 2.312 -4.030 1.00 52.75 92 CYS A O 1
ATOM 709 N N . ALA A 1 93 ? -8.944 2.829 -4.237 1.00 50.28 93 ALA A N 1
ATOM 710 C CA . ALA A 1 93 ? -8.512 2.079 -3.061 1.00 50.28 93 ALA A CA 1
ATOM 711 C C . ALA A 1 93 ? -8.850 2.735 -1.721 1.00 50.28 93 ALA A C 1
ATOM 713 O O . ALA A 1 93 ? -8.540 2.162 -0.680 1.00 50.28 93 ALA A O 1
ATOM 714 N N . GLY A 1 94 ? -9.428 3.944 -1.729 1.00 53.28 94 GLY A N 1
ATOM 715 C CA . GLY A 1 94 ? -9.889 4.606 -0.507 1.00 53.28 94 GLY A CA 1
ATOM 716 C C . GLY A 1 94 ? -8.795 4.724 0.556 1.00 53.28 94 GLY A C 1
ATOM 717 O O . GLY A 1 94 ? -9.098 4.790 1.736 1.00 53.28 94 GLY A O 1
ATOM 718 N N . LEU A 1 95 ? -7.515 4.714 0.175 1.00 56.53 95 LEU A N 1
ATOM 719 C CA . LEU A 1 95 ? -6.421 4.547 1.130 1.00 56.53 95 LEU A CA 1
ATOM 720 C C . LEU A 1 95 ? -6.258 5.783 2.027 1.00 56.53 95 LEU A C 1
ATOM 722 O O . LEU A 1 95 ? -6.010 5.663 3.225 1.00 56.53 95 LEU A O 1
ATOM 726 N N . HIS A 1 96 ? -6.524 6.967 1.466 1.00 61.19 96 HIS A N 1
ATOM 727 C CA . HIS A 1 96 ? -6.722 8.197 2.238 1.00 61.19 96 HIS A CA 1
ATOM 728 C C . HIS A 1 96 ? -7.920 8.083 3.197 1.00 61.19 96 HIS A C 1
ATOM 730 O O . HIS A 1 96 ? -7.875 8.584 4.318 1.00 61.19 96 HIS A O 1
ATOM 736 N N . MET A 1 97 ? -8.961 7.349 2.805 1.00 73.19 97 MET A N 1
ATOM 737 C CA . MET A 1 97 ? -10.154 7.110 3.619 1.00 73.19 97 MET A CA 1
ATOM 738 C C . MET A 1 97 ? -9.961 6.017 4.680 1.00 73.19 97 MET A C 1
ATOM 740 O O . MET A 1 97 ? -10.684 6.011 5.677 1.00 73.19 97 MET A O 1
ATOM 744 N N . THR A 1 98 ? -8.959 5.142 4.540 1.00 77.81 98 THR A N 1
ATOM 745 C CA . THR A 1 98 ? -8.531 4.221 5.604 1.00 77.81 98 THR A CA 1
ATOM 746 C C . THR A 1 98 ? -8.057 5.007 6.819 1.00 77.81 98 THR A C 1
ATOM 748 O O . THR A 1 98 ? -8.515 4.747 7.930 1.00 77.81 98 THR A O 1
ATOM 751 N N . GLY A 1 99 ? -7.211 6.024 6.614 1.00 76.19 99 GLY A N 1
ATOM 752 C CA . GLY A 1 99 ? -6.773 6.916 7.692 1.00 76.19 99 GLY A CA 1
ATOM 753 C C . GLY A 1 99 ? -7.955 7.601 8.384 1.00 76.19 99 GLY A C 1
ATOM 754 O O . GLY A 1 99 ? -8.076 7.541 9.608 1.00 76.19 99 GLY A O 1
ATOM 755 N N . VAL A 1 100 ? -8.882 8.163 7.599 1.00 79.81 100 VAL A N 1
ATOM 756 C CA . VAL A 1 100 ? -10.103 8.807 8.119 1.00 79.81 100 VAL A CA 1
ATOM 757 C C . VAL A 1 100 ? -10.993 7.817 8.881 1.00 79.81 100 VAL A C 1
ATOM 759 O O . VAL A 1 100 ? -11.507 8.155 9.943 1.00 79.81 100 VAL A O 1
ATOM 762 N N . SER A 1 101 ? -11.147 6.581 8.403 1.00 85.00 101 SER A N 1
ATOM 763 C CA . SER A 1 101 ? -11.988 5.566 9.055 1.00 85.00 101 SER A CA 1
ATOM 764 C C . SER A 1 101 ? -11.437 5.116 10.398 1.00 85.00 101 SER A C 1
ATOM 766 O O . SER A 1 101 ? -12.193 4.975 11.362 1.00 85.00 101 SER A O 1
ATOM 768 N N . VAL A 1 102 ? -10.119 4.935 10.499 1.00 80.69 102 VAL A N 1
ATOM 769 C CA . VAL A 1 102 ? -9.498 4.594 11.782 1.00 80.69 102 VAL A CA 1
ATOM 770 C C . VAL A 1 102 ? -9.552 5.792 12.742 1.00 80.69 102 VAL A C 1
ATOM 772 O O . VAL A 1 102 ? -9.818 5.593 13.928 1.00 80.69 102 VAL A O 1
ATOM 775 N N . LEU A 1 103 ? -9.407 7.032 12.249 1.00 79.56 103 LEU A N 1
ATOM 776 C CA . LEU A 1 103 ? -9.610 8.253 13.048 1.00 79.56 103 LEU A CA 1
ATOM 777 C C . LEU A 1 103 ? -11.049 8.372 13.570 1.00 79.56 103 LEU A C 1
ATOM 779 O O . LEU A 1 103 ? -11.250 8.641 14.754 1.00 79.56 103 LEU A O 1
ATOM 783 N N . ALA A 1 104 ? -12.051 8.124 12.724 1.00 85.56 104 ALA A N 1
ATOM 784 C CA . ALA A 1 104 ? -13.458 8.118 13.121 1.00 85.56 104 ALA A CA 1
ATOM 785 C C . ALA A 1 104 ? -13.733 7.046 14.191 1.00 85.56 104 ALA A C 1
ATOM 787 O O . ALA A 1 104 ? -14.368 7.322 15.211 1.00 85.56 104 ALA A O 1
ATOM 788 N N . GLY A 1 105 ? -13.170 5.846 14.018 1.00 87.88 105 GLY A N 1
ATOM 789 C CA . GLY A 1 105 ? -13.216 4.781 15.019 1.00 87.88 105 GLY A CA 1
ATOM 790 C C . GLY A 1 105 ? -12.592 5.186 16.358 1.00 87.88 105 GLY A C 1
ATOM 791 O O . GLY A 1 105 ? -13.186 4.963 17.415 1.00 87.88 105 GLY A O 1
ATOM 792 N N . ALA A 1 106 ? -11.423 5.831 16.326 1.00 83.88 106 ALA A N 1
ATOM 793 C CA . ALA A 1 106 ? -10.756 6.357 17.515 1.00 83.88 106 ALA A CA 1
ATOM 794 C C . ALA A 1 106 ? -11.615 7.410 18.233 1.00 83.88 106 ALA A C 1
ATOM 796 O O . ALA A 1 106 ? -11.774 7.354 19.457 1.00 83.88 106 ALA A O 1
ATOM 797 N N . TYR A 1 107 ? -12.210 8.330 17.469 1.00 84.88 107 TYR A N 1
ATOM 798 C CA . TYR A 1 107 ? -13.111 9.355 17.985 1.00 84.88 107 TYR A CA 1
ATOM 799 C C . TYR A 1 107 ? -14.336 8.746 18.675 1.00 84.88 107 TYR A C 1
ATOM 801 O O . TYR A 1 107 ? -14.623 9.089 19.823 1.00 84.88 107 TYR A O 1
ATOM 809 N N . TRP A 1 108 ? -15.038 7.804 18.034 1.00 90.06 108 TRP A N 1
ATOM 810 C CA . TRP A 1 108 ? -16.198 7.160 18.655 1.00 90.06 108 TRP A CA 1
ATOM 811 C C . TRP A 1 108 ? -15.823 6.378 19.906 1.00 90.06 108 TRP A C 1
ATOM 813 O O . TRP A 1 108 ? -16.541 6.456 20.901 1.00 90.06 108 TRP A O 1
ATOM 823 N N . LEU A 1 109 ? -14.698 5.658 19.894 1.00 89.50 109 LEU A N 1
ATOM 824 C CA . LEU A 1 109 ? -14.222 4.939 21.073 1.00 89.50 109 LEU A CA 1
ATOM 825 C C . LEU A 1 109 ? -14.033 5.901 22.250 1.00 89.50 109 LEU A C 1
ATOM 827 O O . LEU A 1 109 ? -14.602 5.693 23.320 1.00 89.50 109 LEU A O 1
ATOM 831 N N . MET A 1 110 ? -13.316 6.998 22.020 1.00 84.25 110 MET A N 1
ATOM 832 C CA . MET A 1 110 ? -13.082 8.041 23.014 1.00 84.25 110 MET A CA 1
ATOM 833 C C . MET A 1 110 ? -14.392 8.671 23.515 1.00 84.25 110 MET A C 1
ATOM 835 O O . MET A 1 110 ? -14.574 8.873 24.721 1.00 84.25 110 MET A O 1
ATOM 839 N N . GLN A 1 111 ? -15.328 8.950 22.606 1.00 86.69 111 GLN A N 1
ATOM 840 C CA . GLN A 1 111 ? -16.630 9.519 22.934 1.00 86.69 111 GLN A CA 1
ATOM 841 C C . GLN A 1 111 ? -17.458 8.569 23.811 1.00 86.69 111 GLN A C 1
ATOM 843 O O . GLN A 1 111 ? -18.028 9.002 24.814 1.00 86.69 111 GLN A O 1
ATOM 848 N N . TYR A 1 112 ? -17.511 7.276 23.475 1.00 90.50 112 TYR A N 1
ATOM 849 C CA . TYR A 1 112 ? -18.263 6.281 24.240 1.00 90.50 112 TYR A CA 1
ATOM 850 C C . TYR A 1 112 ? -17.631 5.968 25.595 1.00 90.50 112 TYR A C 1
ATOM 852 O O . TYR A 1 112 ? -18.365 5.864 26.577 1.00 90.50 112 TYR A O 1
ATOM 860 N N . GLU A 1 113 ? -16.303 5.867 25.685 1.00 88.75 113 GLU A N 1
ATOM 861 C CA . GLU A 1 113 ? -15.619 5.671 26.970 1.00 88.75 113 GLU A CA 1
ATOM 862 C C . GLU A 1 113 ? -15.867 6.849 27.922 1.00 88.75 113 GLU A C 1
ATOM 864 O O . GLU A 1 113 ? -16.154 6.650 29.105 1.00 88.75 113 GLU A O 1
ATOM 869 N N . THR A 1 114 ? -15.846 8.079 27.394 1.00 84.94 114 THR A N 1
ATOM 870 C CA . THR A 1 114 ? -16.110 9.294 28.179 1.00 84.94 114 THR A CA 1
ATOM 871 C C . THR A 1 114 ? -17.571 9.373 28.621 1.00 84.94 114 THR A C 1
ATOM 873 O O . THR A 1 114 ? -17.843 9.627 29.794 1.00 84.94 114 THR A O 1
ATOM 876 N N . ARG A 1 115 ? -18.523 9.111 27.713 1.00 88.75 115 ARG A N 1
ATOM 877 C CA . ARG A 1 115 ? -19.965 9.154 28.018 1.00 88.75 115 ARG A CA 1
ATOM 878 C C . ARG A 1 115 ? -20.392 8.077 29.014 1.00 88.75 115 ARG A C 1
ATOM 880 O O . ARG A 1 115 ? -21.216 8.353 29.876 1.00 88.75 115 ARG A O 1
ATOM 887 N N . LEU A 1 116 ? -19.848 6.864 28.902 1.00 89.69 116 LEU A N 1
ATOM 888 C CA . LEU A 1 116 ? -20.243 5.722 29.737 1.00 89.69 116 LEU A CA 1
ATOM 889 C C . LEU A 1 116 ? -19.372 5.546 30.988 1.00 89.69 116 LEU A C 1
ATOM 891 O O . LEU A 1 116 ? -19.640 4.640 31.771 1.00 89.69 116 LEU A O 1
ATOM 895 N N . ARG A 1 117 ? -18.323 6.365 31.169 1.00 87.31 117 ARG A N 1
ATOM 896 C CA . ARG A 1 117 ? -17.303 6.222 32.230 1.00 87.31 117 ARG A CA 1
ATOM 897 C C . ARG A 1 117 ? -16.742 4.797 32.339 1.00 87.31 117 ARG A C 1
ATOM 899 O O . ARG A 1 117 ? -16.405 4.319 33.422 1.00 87.31 117 ARG A O 1
ATOM 906 N N . ARG A 1 118 ? -16.632 4.114 31.200 1.00 88.62 118 ARG A N 1
ATOM 907 C CA . ARG A 1 118 ? -16.147 2.735 31.086 1.00 88.62 118 ARG A CA 1
ATOM 908 C C . ARG A 1 118 ? -14.937 2.674 30.166 1.00 88.62 118 ARG A C 1
ATOM 910 O O . ARG A 1 118 ? -14.808 3.505 29.276 1.00 88.62 118 ARG A O 1
ATOM 917 N N . ARG A 1 119 ? -14.063 1.687 30.371 1.00 85.56 119 ARG A N 1
ATOM 918 C CA . ARG A 1 119 ? -12.816 1.513 29.612 1.00 85.56 119 ARG A CA 1
ATOM 919 C C . ARG A 1 119 ? -12.647 0.103 29.090 1.00 85.56 119 ARG A C 1
ATOM 921 O O . ARG A 1 119 ? -12.866 -0.866 29.823 1.00 85.56 119 ARG A O 1
ATOM 928 N N . LEU A 1 120 ? -12.198 -0.010 27.847 1.00 89.62 120 LEU A N 1
ATOM 929 C CA . LEU A 1 120 ? -11.768 -1.280 27.278 1.00 89.62 120 LEU A CA 1
ATOM 930 C C . LEU A 1 120 ? -10.318 -1.590 27.667 1.00 89.62 120 LEU A C 1
ATOM 932 O O . LEU A 1 120 ? -9.505 -0.701 27.911 1.00 89.62 120 LEU A O 1
ATOM 936 N N . ASN A 1 121 ? -9.981 -2.881 27.740 1.00 89.06 121 ASN A N 1
ATOM 937 C CA . ASN A 1 121 ? -8.582 -3.275 27.894 1.00 89.06 121 ASN A CA 1
ATOM 938 C C . ASN A 1 121 ? -7.824 -3.088 26.564 1.00 89.06 121 ASN A C 1
ATOM 940 O O . ASN A 1 121 ? -8.423 -3.017 25.489 1.00 89.06 121 ASN A O 1
ATOM 944 N N . ARG A 1 122 ? -6.489 -3.074 26.634 1.00 84.31 122 ARG A N 1
ATOM 945 C CA . ARG A 1 122 ? -5.613 -2.831 25.475 1.00 84.31 122 ARG A CA 1
ATOM 946 C C . ARG A 1 122 ? -5.803 -3.855 24.351 1.00 84.31 122 ARG A C 1
ATOM 948 O O . ARG A 1 122 ? -5.865 -3.474 23.189 1.00 84.31 122 ARG A O 1
ATOM 955 N N . VAL A 1 123 ? -5.964 -5.132 24.700 1.00 88.69 123 VAL A N 1
ATOM 956 C CA . VAL A 1 123 ? -6.170 -6.222 23.730 1.00 88.69 123 VAL A CA 1
ATOM 957 C C . VAL A 1 123 ? -7.456 -6.006 22.930 1.00 88.69 123 VAL A C 1
ATOM 959 O O . VAL A 1 123 ? -7.449 -6.108 21.710 1.00 88.69 123 VAL A O 1
ATOM 962 N N . ARG A 1 124 ? -8.554 -5.633 23.594 1.00 89.69 124 ARG A N 1
ATOM 963 C CA . ARG A 1 124 ? -9.851 -5.365 22.959 1.00 89.69 124 ARG A CA 1
ATOM 964 C C . ARG A 1 124 ? -9.804 -4.139 22.060 1.00 89.69 124 ARG A C 1
ATOM 966 O O . ARG A 1 124 ? -10.428 -4.160 21.009 1.00 89.69 124 ARG A O 1
ATOM 973 N N . ILE A 1 125 ? -9.063 -3.100 22.447 1.00 88.25 125 ILE A N 1
ATOM 974 C CA . ILE A 1 125 ? -8.860 -1.934 21.580 1.00 88.25 125 ILE A CA 1
ATOM 975 C C . ILE A 1 125 ? -8.071 -2.338 20.330 1.00 88.25 125 ILE A C 1
ATOM 977 O O . ILE A 1 125 ? -8.468 -1.971 19.230 1.00 88.25 125 ILE A O 1
ATOM 981 N N . GLY A 1 126 ? -7.011 -3.140 20.480 1.00 85.56 126 GLY A N 1
ATOM 982 C CA . GLY A 1 126 ? -6.258 -3.687 19.347 1.00 85.56 126 GLY A CA 1
ATOM 983 C C . GLY A 1 126 ? -7.130 -4.527 18.409 1.00 85.56 126 GLY A C 1
ATOM 984 O O . GLY A 1 126 ? -7.126 -4.299 17.204 1.00 85.56 126 GLY A O 1
ATOM 985 N N . LEU A 1 127 ? -7.948 -5.432 18.958 1.00 91.06 127 LEU A N 1
ATOM 986 C CA . LEU A 1 127 ? -8.903 -6.236 18.184 1.00 91.06 127 LEU A CA 1
ATOM 987 C C . LEU A 1 127 ? -9.944 -5.370 17.466 1.00 91.06 127 LEU A C 1
ATOM 989 O O . LEU A 1 127 ? -10.269 -5.629 16.311 1.00 91.06 127 LEU A O 1
ATOM 993 N N . LEU A 1 128 ? -10.453 -4.329 18.127 1.00 91.25 128 LEU A N 1
ATOM 994 C CA . LEU A 1 128 ? -11.408 -3.398 17.535 1.00 91.25 128 LEU A CA 1
ATOM 995 C C . LEU A 1 128 ? -10.776 -2.608 16.386 1.00 91.25 128 LEU A C 1
ATOM 997 O O . LEU A 1 128 ? -11.380 -2.500 15.325 1.00 91.25 128 LEU A O 1
ATOM 1001 N N . ALA A 1 129 ? -9.547 -2.118 16.562 1.00 87.12 129 ALA A N 1
ATOM 1002 C CA . ALA A 1 129 ? -8.801 -1.437 15.508 1.00 87.12 129 ALA A CA 1
ATOM 1003 C C . ALA A 1 129 ? -8.536 -2.362 14.308 1.00 87.12 129 ALA A C 1
ATOM 1005 O O . ALA A 1 129 ? -8.800 -1.973 13.172 1.00 87.12 129 ALA A O 1
ATOM 1006 N N . ALA A 1 130 ? -8.103 -3.605 14.552 1.00 88.94 130 ALA A N 1
ATOM 1007 C CA . ALA A 1 130 ? -7.920 -4.611 13.506 1.00 88.94 130 ALA A CA 1
ATOM 1008 C C . ALA A 1 130 ? -9.238 -4.931 12.777 1.00 88.94 130 ALA A C 1
ATOM 1010 O O . ALA A 1 130 ? -9.260 -5.049 11.554 1.00 88.94 130 ALA A O 1
ATOM 1011 N N . THR A 1 131 ? -10.353 -4.996 13.513 1.00 93.12 131 THR A N 1
ATOM 1012 C CA . THR A 1 131 ? -11.690 -5.207 12.938 1.00 93.12 131 THR A CA 1
ATOM 1013 C C . THR A 1 131 ? -12.105 -4.037 12.046 1.00 93.12 131 THR A C 1
ATOM 1015 O O . THR A 1 131 ? -12.571 -4.260 10.936 1.00 93.12 131 THR A O 1
ATOM 1018 N N . ILE A 1 132 ? -11.903 -2.790 12.485 1.00 91.06 132 ILE A N 1
ATOM 1019 C CA . ILE A 1 132 ? -12.218 -1.586 11.691 1.00 91.06 132 ILE A CA 1
ATOM 1020 C C . ILE A 1 132 ? -11.368 -1.534 10.418 1.00 91.06 132 ILE A C 1
ATOM 1022 O O . ILE A 1 132 ? -11.881 -1.222 9.343 1.00 91.06 132 ILE A O 1
ATOM 1026 N N . PHE A 1 133 ? -10.085 -1.883 10.518 1.00 87.81 133 PHE A N 1
ATOM 1027 C CA . PHE A 1 133 ? -9.218 -2.006 9.349 1.00 87.81 133 PHE A CA 1
ATOM 1028 C C . PHE A 1 133 ? -9.749 -3.066 8.371 1.00 87.81 133 PHE A C 1
ATOM 1030 O O . PHE A 1 133 ? -9.899 -2.779 7.186 1.00 87.81 133 PHE A O 1
ATOM 1037 N N . GLY A 1 134 ? -10.133 -4.248 8.867 1.00 91.44 134 GLY A N 1
ATOM 1038 C CA . GLY A 1 134 ? -10.763 -5.296 8.060 1.00 91.44 134 GLY A CA 1
ATOM 1039 C C . GLY A 1 134 ? -12.065 -4.847 7.386 1.00 91.44 134 GLY A C 1
ATOM 1040 O O . GLY A 1 134 ? -12.236 -5.061 6.190 1.00 91.44 134 GLY A O 1
ATOM 1041 N N . LEU A 1 135 ? -12.947 -4.151 8.113 1.00 93.69 135 LEU A N 1
ATOM 1042 C CA . LEU A 1 135 ? -14.167 -3.556 7.551 1.00 93.69 135 LEU A CA 1
ATOM 1043 C C . LEU A 1 135 ? -13.853 -2.558 6.431 1.00 93.69 135 LEU A C 1
ATOM 1045 O O . LEU A 1 135 ? -14.538 -2.549 5.413 1.00 93.69 135 LEU A O 1
ATOM 1049 N N . THR A 1 136 ? -12.785 -1.773 6.582 1.00 90.38 136 THR A N 1
ATOM 1050 C CA . THR A 1 136 ? -12.335 -0.838 5.542 1.00 90.38 136 THR A CA 1
ATOM 1051 C C . THR A 1 136 ? -11.891 -1.589 4.282 1.00 90.38 136 THR A C 1
ATOM 1053 O O . THR A 1 136 ? -12.265 -1.205 3.175 1.00 90.38 136 THR A O 1
ATOM 1056 N N . LEU A 1 137 ? -11.144 -2.692 4.424 1.00 89.94 137 LEU A N 1
ATOM 1057 C CA . LEU A 1 137 ? -10.748 -3.532 3.285 1.00 89.94 137 LEU A CA 1
ATOM 1058 C C . LEU A 1 137 ? -11.963 -4.135 2.568 1.00 89.94 137 LEU A C 1
ATOM 1060 O O . LEU A 1 137 ? -12.034 -4.083 1.342 1.00 89.94 137 LEU A O 1
ATOM 1064 N N . VAL A 1 138 ? -12.938 -4.650 3.324 1.00 93.06 138 VAL A N 1
ATOM 1065 C CA . VAL A 1 138 ? -14.193 -5.187 2.772 1.00 93.06 138 VAL A CA 1
ATOM 1066 C C . VAL A 1 138 ? -14.995 -4.093 2.067 1.00 93.06 138 VAL A C 1
ATOM 1068 O O . VAL A 1 138 ? -15.465 -4.299 0.953 1.00 93.06 138 VAL A O 1
ATOM 1071 N N . SER A 1 139 ? -15.113 -2.909 2.666 1.00 92.81 139 SER A N 1
ATOM 1072 C CA . SER A 1 139 ? -15.775 -1.756 2.051 1.00 92.81 139 SER A CA 1
ATOM 1073 C C . SER A 1 139 ? -15.121 -1.364 0.726 1.00 92.81 139 SER A C 1
ATOM 1075 O O . SER A 1 139 ? -15.820 -1.075 -0.243 1.00 92.81 139 SER A O 1
ATOM 1077 N N . ASN A 1 140 ? -13.788 -1.376 0.661 1.00 89.56 140 ASN A N 1
ATOM 1078 C CA . ASN A 1 140 ? -13.054 -1.103 -0.572 1.00 89.56 140 ASN A CA 1
ATOM 1079 C C . ASN A 1 140 ? -13.275 -2.195 -1.629 1.00 89.56 140 ASN A C 1
ATOM 1081 O O . ASN A 1 140 ? -13.453 -1.870 -2.799 1.00 89.56 140 ASN A O 1
ATOM 1085 N N . LEU A 1 141 ? -13.326 -3.471 -1.232 1.00 91.62 141 LEU A N 1
ATOM 1086 C CA . LEU A 1 141 ? -13.665 -4.574 -2.135 1.00 91.62 141 LEU A CA 1
ATOM 1087 C C . LEU A 1 141 ? -15.071 -4.398 -2.729 1.00 91.62 141 LEU A C 1
ATOM 1089 O O . LEU A 1 141 ? -15.238 -4.446 -3.944 1.00 91.62 141 LEU A O 1
ATOM 1093 N N . LEU A 1 142 ? -16.071 -4.136 -1.882 1.00 92.75 142 LEU A N 1
ATOM 1094 C CA . LEU A 1 142 ? -17.453 -3.903 -2.311 1.00 92.75 142 LEU A CA 1
ATOM 1095 C C . LEU A 1 142 ? -17.567 -2.679 -3.223 1.00 92.75 142 LEU A C 1
ATOM 1097 O O . LEU A 1 142 ? -18.275 -2.731 -4.225 1.00 92.75 142 LEU A O 1
ATOM 1101 N N . ARG A 1 143 ? -16.828 -1.605 -2.926 1.00 91.06 143 ARG A N 1
ATOM 1102 C CA . ARG A 1 143 ? -16.740 -0.431 -3.801 1.00 91.06 143 ARG A CA 1
ATOM 1103 C C . ARG A 1 143 ? -16.248 -0.820 -5.196 1.00 91.06 143 ARG A C 1
AT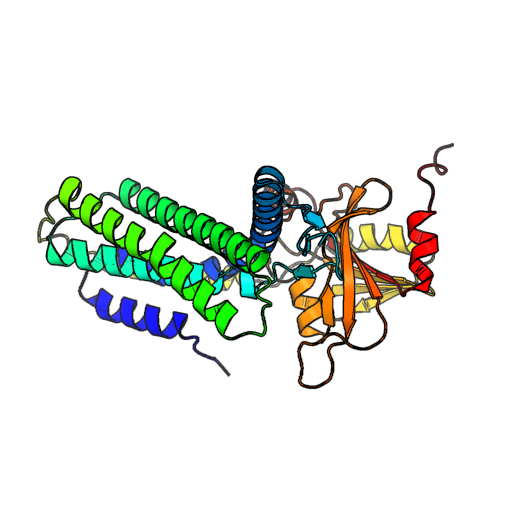OM 1105 O O . ARG A 1 143 ? -16.896 -0.448 -6.166 1.00 91.06 143 ARG A O 1
ATOM 1112 N N . ILE A 1 144 ? -15.149 -1.575 -5.307 1.00 89.12 144 ILE A N 1
ATOM 1113 C CA . ILE A 1 144 ? -14.622 -2.034 -6.606 1.00 89.12 144 ILE A CA 1
ATOM 1114 C C . ILE A 1 144 ? -15.684 -2.847 -7.353 1.00 89.12 144 ILE A C 1
ATOM 1116 O O . ILE A 1 144 ? -15.929 -2.585 -8.527 1.00 89.12 144 ILE A O 1
ATOM 1120 N N . LEU A 1 145 ? -16.358 -3.778 -6.672 1.00 91.00 145 LEU A N 1
ATOM 1121 C CA . LEU A 1 145 ? -17.426 -4.578 -7.275 1.00 91.00 145 LEU A CA 1
ATOM 1122 C C . LEU A 1 145 ? -18.551 -3.699 -7.832 1.00 91.00 145 LEU A C 1
ATOM 1124 O O . LEU A 1 145 ? -18.935 -3.865 -8.985 1.00 91.00 145 LEU A O 1
ATOM 1128 N N . VAL A 1 146 ? -19.050 -2.738 -7.051 1.00 90.81 146 VAL A N 1
ATOM 1129 C CA . VAL A 1 146 ? -20.128 -1.834 -7.486 1.00 90.81 146 VAL A CA 1
ATOM 1130 C C . VAL A 1 146 ? -19.690 -0.981 -8.674 1.00 90.81 146 VAL A C 1
ATOM 1132 O O . VAL A 1 146 ? -20.428 -0.882 -9.652 1.00 90.81 146 VAL A O 1
ATOM 1135 N N . LEU A 1 147 ? -18.489 -0.399 -8.625 1.00 88.56 147 LEU A N 1
ATOM 1136 C CA . LEU A 1 147 ? -17.962 0.414 -9.723 1.00 88.56 147 LEU A CA 1
ATOM 1137 C C . LEU A 1 147 ? -17.838 -0.404 -11.014 1.00 88.56 147 LEU A C 1
ATOM 1139 O O . LEU A 1 147 ? -18.248 0.069 -12.071 1.00 88.56 147 LEU A O 1
ATOM 1143 N N . VAL A 1 148 ? -17.353 -1.646 -10.921 1.00 87.06 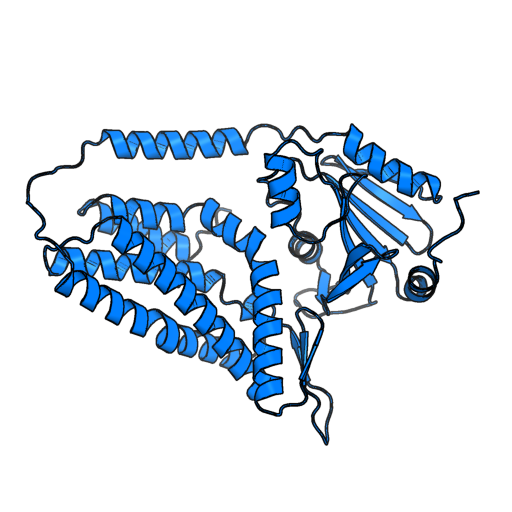148 VAL A N 1
ATOM 1144 C CA . VAL A 1 148 ? -17.187 -2.526 -12.084 1.00 87.06 148 VAL A CA 1
ATOM 1145 C C . VAL A 1 148 ? -18.521 -3.024 -12.639 1.00 87.06 148 VAL A C 1
ATOM 1147 O O . VAL A 1 148 ? -18.711 -3.089 -13.855 1.00 87.06 148 VAL A O 1
ATOM 1150 N N . LEU A 1 149 ? -19.477 -3.342 -11.767 1.00 87.50 149 LEU A N 1
ATOM 1151 C CA . LEU A 1 149 ? -20.814 -3.765 -12.182 1.00 87.50 149 LEU A CA 1
ATOM 1152 C C . LEU A 1 149 ? -21.572 -2.644 -12.897 1.00 87.50 149 LEU A C 1
ATOM 1154 O O . LEU A 1 149 ? -22.239 -2.913 -13.898 1.00 87.50 149 LEU A O 1
ATOM 1158 N N . LEU A 1 150 ? -21.438 -1.412 -12.401 1.00 87.56 150 LEU A N 1
ATOM 1159 C CA . LEU A 1 150 ? -22.121 -0.230 -12.925 1.00 87.56 150 LEU A CA 1
ATOM 1160 C C . LEU A 1 150 ? -21.336 0.506 -14.024 1.00 87.56 150 LEU A C 1
ATOM 1162 O O . LEU A 1 150 ? -21.867 1.448 -14.603 1.00 87.56 150 LEU A O 1
ATOM 1166 N N . GLY A 1 151 ? -20.096 0.105 -14.323 1.00 85.94 151 GLY A N 1
ATOM 1167 C CA . GLY A 1 151 ? -19.274 0.766 -15.343 1.00 85.94 151 GLY A CA 1
ATOM 1168 C C . GLY A 1 151 ? -18.868 2.197 -14.978 1.00 85.94 151 GLY A C 1
ATOM 1169 O O . GLY A 1 151 ? -18.753 3.046 -15.858 1.00 85.94 151 GLY A O 1
ATOM 1170 N N . ILE A 1 152 ? -18.695 2.491 -13.686 1.00 84.06 152 ILE A N 1
ATOM 1171 C CA . ILE A 1 152 ? -18.447 3.851 -13.190 1.00 84.06 152 ILE A CA 1
ATOM 1172 C C . ILE A 1 152 ? -16.940 4.124 -13.154 1.00 84.06 152 ILE A C 1
ATOM 1174 O O . ILE A 1 152 ? -16.228 3.660 -12.259 1.00 84.06 152 ILE A O 1
ATOM 1178 N N . GLY A 1 153 ? -16.466 4.919 -14.113 1.00 80.31 153 GLY A N 1
ATOM 1179 C CA . GLY A 1 153 ? -15.071 5.358 -14.190 1.00 80.31 153 GLY A CA 1
ATOM 1180 C C . GLY A 1 153 ? -14.670 6.362 -13.094 1.00 80.31 153 GLY A C 1
ATOM 1181 O O . GLY A 1 153 ? -15.543 6.998 -12.492 1.00 80.31 153 GLY A O 1
ATOM 1182 N N . PRO A 1 154 ? -13.357 6.528 -12.840 1.00 72.62 154 PRO A N 1
ATOM 1183 C CA . PRO A 1 154 ? -12.817 7.374 -11.769 1.00 72.62 154 PRO A CA 1
ATOM 1184 C C . PRO A 1 154 ? -13.105 8.874 -11.931 1.00 72.62 154 PRO A C 1
ATOM 1186 O O . PRO A 1 154 ? -13.165 9.579 -10.932 1.00 72.62 154 PRO A O 1
ATOM 1189 N N . ASP A 1 155 ? -13.344 9.355 -13.154 1.00 73.81 155 ASP A N 1
ATOM 1190 C CA . ASP A 1 155 ? -13.536 10.786 -13.446 1.00 73.81 155 ASP A CA 1
ATOM 1191 C C . ASP A 1 155 ? -14.984 11.277 -13.246 1.00 73.81 155 ASP A C 1
ATOM 1193 O O . ASP A 1 155 ? -15.338 12.397 -13.612 1.00 73.81 155 ASP A O 1
ATOM 1197 N N . THR A 1 156 ? -15.861 10.439 -12.690 1.00 82.50 156 THR A N 1
ATOM 1198 C CA . THR A 1 156 ? -17.277 10.774 -12.497 1.00 82.50 156 THR A CA 1
ATOM 1199 C C . THR A 1 156 ? -17.567 11.107 -11.037 1.00 82.50 156 THR A C 1
ATOM 1201 O O . THR A 1 156 ? -17.130 10.404 -10.136 1.00 82.50 156 THR A O 1
ATOM 1204 N N . TRP A 1 157 ? -18.393 12.121 -10.769 1.00 88.06 157 TRP A N 1
ATOM 1205 C CA . TRP A 1 157 ? -18.836 12.439 -9.398 1.00 88.06 157 TRP A CA 1
ATOM 1206 C C . TRP A 1 157 ? -19.533 11.249 -8.702 1.00 88.06 157 TRP A C 1
ATOM 1208 O O . TRP A 1 157 ? -19.498 11.112 -7.477 1.00 88.06 157 TRP A O 1
ATOM 1218 N N . LEU A 1 158 ? -20.150 10.362 -9.492 1.00 89.00 158 LEU A N 1
ATOM 1219 C CA . LEU A 1 158 ? -20.793 9.143 -9.012 1.00 89.00 158 LEU A CA 1
ATOM 1220 C C . LEU A 1 158 ? -19.777 8.167 -8.400 1.00 89.00 158 LEU A C 1
ATOM 1222 O O . LEU A 1 158 ? -20.106 7.468 -7.443 1.00 89.00 158 LEU A O 1
ATOM 1226 N N . HIS A 1 159 ? -18.541 8.152 -8.903 1.00 86.44 159 HIS A N 1
ATOM 1227 C CA . HIS A 1 159 ? -17.448 7.357 -8.351 1.00 86.44 159 HIS A CA 1
ATOM 1228 C C . HIS A 1 159 ? -17.184 7.692 -6.879 1.00 86.44 159 HIS A C 1
ATOM 1230 O O . HIS A 1 159 ? -17.088 6.796 -6.030 1.00 86.44 159 HIS A O 1
ATOM 1236 N N . ASP A 1 160 ? -17.109 8.988 -6.575 1.00 85.56 160 ASP A N 1
ATOM 1237 C CA . ASP A 1 160 ? -16.867 9.492 -5.226 1.00 85.56 160 ASP A CA 1
ATOM 1238 C C . ASP A 1 160 ? -18.071 9.253 -4.317 1.00 85.56 160 ASP A C 1
ATOM 1240 O O . ASP A 1 160 ? -17.909 8.816 -3.174 1.00 85.56 160 ASP A O 1
ATOM 1244 N N . LEU A 1 161 ? -19.290 9.452 -4.835 1.00 90.69 161 LEU A N 1
ATOM 1245 C CA . LEU A 1 161 ? -20.518 9.177 -4.091 1.00 90.69 161 LEU A CA 1
ATOM 1246 C C . LEU A 1 161 ? -20.622 7.698 -3.697 1.00 90.69 161 LEU A C 1
ATOM 1248 O O . LEU A 1 161 ? -20.894 7.396 -2.536 1.00 90.69 161 LEU A O 1
ATOM 1252 N N . VAL A 1 162 ? -20.375 6.772 -4.629 1.00 92.00 162 VAL A N 1
ATOM 1253 C CA . VAL A 1 162 ? -20.372 5.328 -4.342 1.00 92.00 162 VAL A CA 1
ATOM 1254 C C . VAL A 1 162 ? -19.321 5.000 -3.284 1.00 92.00 162 VAL A C 1
ATOM 1256 O O . VAL A 1 162 ? -19.604 4.238 -2.358 1.00 92.00 162 VAL A O 1
ATOM 1259 N N . GLY A 1 163 ? -18.134 5.608 -3.369 1.00 89.19 163 GLY A N 1
ATOM 1260 C CA . GLY A 1 163 ? -17.098 5.475 -2.347 1.00 89.19 163 GLY A CA 1
ATOM 1261 C C . GLY A 1 163 ? -17.572 5.920 -0.960 1.00 89.19 163 GLY A C 1
ATOM 1262 O O . GLY A 1 163 ? -17.407 5.177 0.012 1.00 89.19 163 GLY A O 1
ATOM 1263 N N . LEU A 1 164 ? -18.215 7.088 -0.873 1.00 90.25 164 LEU A N 1
ATOM 1264 C CA . LEU A 1 164 ? -18.760 7.634 0.371 1.00 90.25 164 LEU A CA 1
ATOM 1265 C C . LEU A 1 164 ? -19.887 6.762 0.947 1.00 90.25 164 LEU A C 1
ATOM 1267 O O . LEU A 1 164 ? -19.930 6.494 2.148 1.00 90.25 164 LEU A O 1
ATOM 1271 N N . VAL A 1 165 ? -20.793 6.280 0.100 1.00 93.88 165 VAL A N 1
ATOM 1272 C CA . VAL A 1 165 ? -21.877 5.387 0.529 1.00 93.88 165 VAL A CA 1
ATOM 1273 C C . VAL A 1 165 ? -21.305 4.074 1.061 1.00 93.88 165 VAL A C 1
ATOM 1275 O O . VAL A 1 165 ? -21.712 3.622 2.133 1.00 93.88 165 VAL A O 1
ATOM 1278 N N . CYS A 1 166 ? -20.321 3.490 0.368 1.00 93.19 166 CYS A N 1
ATOM 1279 C CA . CYS A 1 166 ? -19.687 2.248 0.801 1.00 93.19 166 CYS A CA 1
ATOM 1280 C C . CYS A 1 166 ? -19.001 2.411 2.160 1.00 93.19 166 CYS A C 1
ATOM 1282 O O . CYS A 1 166 ? -19.226 1.599 3.054 1.00 93.19 166 CYS A O 1
ATOM 1284 N N . ILE A 1 167 ? -18.215 3.472 2.360 1.00 91.50 167 ILE A N 1
ATOM 1285 C CA . ILE A 1 167 ? -17.505 3.659 3.630 1.00 91.50 167 ILE A CA 1
ATOM 1286 C C . ILE A 1 167 ? -18.464 3.914 4.793 1.00 91.50 167 ILE A C 1
ATOM 1288 O O . ILE A 1 167 ? -18.292 3.333 5.868 1.00 91.50 167 ILE A O 1
ATOM 1292 N N . VAL A 1 168 ? -19.511 4.716 4.579 1.00 93.75 168 VAL A N 1
ATOM 1293 C CA . VAL A 1 168 ? -20.515 4.990 5.611 1.00 93.75 168 VAL A CA 1
ATOM 1294 C C . VAL A 1 168 ? -21.258 3.706 5.978 1.00 93.75 168 VAL A C 1
ATOM 1296 O O . VAL A 1 168 ? -21.347 3.362 7.159 1.00 93.75 168 VAL A O 1
ATOM 1299 N N . GLY A 1 169 ? -21.745 2.977 4.971 1.00 95.75 169 GLY A N 1
ATOM 1300 C CA . GLY A 1 169 ? -22.564 1.782 5.154 1.00 95.75 169 GLY A CA 1
ATOM 1301 C C . GLY A 1 169 ? -21.791 0.568 5.669 1.00 95.75 169 GLY A C 1
ATOM 1302 O O . GLY A 1 169 ? -22.262 -0.113 6.576 1.00 95.75 169 GLY A O 1
ATOM 1303 N N . TYR A 1 170 ? -20.598 0.307 5.131 1.00 95.12 170 TYR A N 1
ATOM 1304 C CA . TYR A 1 170 ? -19.847 -0.925 5.398 1.00 95.12 170 TYR A CA 1
ATOM 1305 C C . TYR A 1 170 ? -18.706 -0.764 6.403 1.00 95.12 170 TYR A C 1
ATOM 1307 O O . TYR A 1 170 ? -18.256 -1.761 6.963 1.00 95.12 170 TYR A O 1
ATOM 1315 N N . THR A 1 171 ? -18.248 0.462 6.680 1.00 94.25 171 THR A N 1
ATOM 1316 C CA . THR A 1 171 ? -17.167 0.699 7.654 1.00 94.25 171 THR A CA 1
ATOM 1317 C C . THR A 1 171 ? -17.659 1.468 8.871 1.00 94.25 171 THR A C 1
ATOM 1319 O O . THR A 1 171 ? -17.579 0.968 9.990 1.00 94.25 171 THR A O 1
ATOM 1322 N N . TRP A 1 172 ? -18.185 2.676 8.682 1.00 94.75 172 TRP A N 1
ATOM 1323 C CA . TRP A 1 172 ? -18.465 3.608 9.776 1.00 94.75 172 TRP A CA 1
ATOM 1324 C C . TRP A 1 172 ? -19.651 3.196 10.639 1.00 94.75 172 TRP A C 1
ATOM 1326 O O . TRP A 1 172 ? -19.518 3.138 11.860 1.00 94.75 172 TRP A O 1
ATOM 1336 N N . LEU A 1 173 ? -20.791 2.867 10.032 1.00 96.19 173 LEU A N 1
ATOM 1337 C CA . LEU A 1 173 ? -21.980 2.444 10.770 1.00 96.19 173 LEU A CA 1
ATOM 1338 C C . LEU A 1 173 ? -21.735 1.127 11.540 1.00 96.19 173 LEU A C 1
ATOM 1340 O O . LEU A 1 173 ? -22.035 1.088 12.741 1.00 96.19 173 LEU A O 1
ATOM 1344 N N . PRO A 1 174 ? -21.103 0.089 10.948 1.00 96.62 174 PRO A N 1
ATOM 1345 C CA . PRO A 1 174 ? -20.716 -1.109 11.687 1.00 96.62 174 PRO A CA 1
ATOM 1346 C C . PRO A 1 174 ? -19.676 -0.834 12.778 1.00 96.62 174 PRO A C 1
ATOM 1348 O O . PRO A 1 174 ? -19.821 -1.344 13.888 1.00 96.62 174 PRO A O 1
ATOM 1351 N N . ALA A 1 175 ? -18.658 -0.005 12.516 1.00 95.38 175 ALA A N 1
ATOM 1352 C CA . ALA A 1 175 ? -17.654 0.366 13.515 1.00 95.38 175 ALA A CA 1
ATOM 1353 C C . ALA A 1 175 ? -18.284 1.087 14.711 1.00 95.38 175 ALA A C 1
ATOM 1355 O O . ALA A 1 175 ? -18.035 0.710 15.855 1.00 95.38 175 ALA A O 1
ATOM 1356 N N . TRP A 1 176 ? -19.140 2.079 14.464 1.00 96.25 176 TRP A N 1
ATOM 1357 C CA . TRP A 1 176 ? -19.888 2.788 15.497 1.00 96.25 176 TRP A CA 1
ATOM 1358 C C . TRP A 1 176 ? -20.713 1.822 16.358 1.00 96.25 176 TRP A C 1
ATOM 1360 O O . TRP A 1 176 ? -20.625 1.846 17.592 1.00 96.25 176 TRP A O 1
ATOM 1370 N N . TRP A 1 177 ? -21.455 0.911 15.721 1.00 97.50 177 TRP A N 1
ATOM 1371 C CA . TRP A 1 177 ? -22.241 -0.103 16.419 1.00 97.50 177 TRP A CA 1
ATOM 1372 C C . TRP A 1 177 ? -21.360 -1.038 17.262 1.00 97.50 177 TRP A C 1
ATOM 1374 O O . TRP A 1 177 ? -21.624 -1.219 18.455 1.00 97.50 177 TRP A O 1
ATOM 1384 N N . LEU A 1 178 ? -20.273 -1.568 16.691 1.00 96.50 178 LEU A N 1
ATOM 1385 C CA . LEU A 1 178 ? -19.325 -2.454 17.372 1.00 96.50 178 LEU A CA 1
ATOM 1386 C C . LEU A 1 178 ? -18.660 -1.776 18.570 1.00 96.50 178 LEU A C 1
ATOM 1388 O O . LEU A 1 178 ? -18.636 -2.355 19.656 1.00 96.50 178 LEU A O 1
ATOM 1392 N N . ILE A 1 179 ? -18.167 -0.547 18.401 1.00 95.06 179 ILE A N 1
ATOM 1393 C CA . ILE A 1 179 ? -17.559 0.249 19.474 1.00 95.06 179 ILE A CA 1
ATOM 1394 C C . ILE A 1 179 ? -18.572 0.455 20.598 1.00 95.06 179 ILE A C 1
ATOM 1396 O O . ILE A 1 179 ? -18.276 0.170 21.761 1.00 95.06 179 ILE A O 1
ATOM 1400 N N . SER A 1 180 ? -19.784 0.905 20.262 1.00 96.19 180 SER A N 1
ATOM 1401 C CA . SER A 1 180 ? -20.820 1.178 21.258 1.00 96.19 180 SER A CA 1
ATOM 1402 C C . SER A 1 180 ? -21.176 -0.080 22.062 1.00 96.19 180 SER A C 1
ATOM 1404 O O . SER A 1 180 ? -21.259 -0.032 23.293 1.00 96.19 180 SER A O 1
ATOM 1406 N N . ARG A 1 181 ? -21.311 -1.232 21.391 1.00 96.56 181 ARG A N 1
ATOM 1407 C CA . ARG A 1 181 ? -21.611 -2.524 22.016 1.00 96.56 181 ARG A CA 1
ATOM 1408 C C . ARG A 1 181 ? -20.437 -3.025 22.851 1.00 96.56 181 ARG A C 1
ATOM 1410 O O . ARG A 1 181 ? -20.651 -3.514 23.962 1.00 96.56 181 ARG A O 1
ATOM 1417 N N . ALA A 1 182 ? -19.212 -2.875 22.354 1.00 95.62 182 ALA A N 1
ATOM 1418 C CA . ALA A 1 182 ? -18.003 -3.284 23.051 1.00 95.62 182 ALA A CA 1
ATOM 1419 C C . ALA A 1 182 ? -17.825 -2.496 24.351 1.00 95.62 182 ALA A C 1
ATOM 1421 O O . ALA A 1 182 ? -17.717 -3.103 25.412 1.00 95.62 182 ALA A O 1
ATOM 1422 N N . VAL A 1 183 ? -17.876 -1.162 24.310 1.00 94.44 183 VAL A N 1
ATOM 1423 C CA . VAL A 1 183 ? -17.715 -0.331 25.515 1.00 94.44 183 VAL A CA 1
ATOM 1424 C C . VAL A 1 183 ? -18.829 -0.611 26.530 1.00 94.44 183 VAL A C 1
ATOM 1426 O O . VAL A 1 183 ? -18.549 -0.747 27.721 1.00 94.44 183 VAL A O 1
ATOM 1429 N N . ARG A 1 184 ? -20.085 -0.785 26.086 1.00 94.56 184 ARG A N 1
ATOM 1430 C CA . ARG A 1 184 ? -21.202 -1.124 26.988 1.00 94.56 184 ARG A CA 1
ATOM 1431 C C . ARG A 1 184 ? -21.029 -2.490 27.651 1.00 94.56 184 ARG A C 1
ATOM 1433 O O . ARG A 1 184 ? -21.205 -2.589 28.859 1.00 94.56 184 ARG A O 1
ATOM 1440 N N . ARG A 1 185 ? -20.695 -3.537 26.891 1.00 94.81 185 ARG A N 1
ATOM 1441 C CA . ARG A 1 185 ? -20.658 -4.922 27.399 1.00 94.81 185 ARG A CA 1
ATOM 1442 C C . ARG A 1 185 ? -19.368 -5.263 28.138 1.00 94.81 185 ARG A C 1
ATOM 1444 O O . ARG A 1 185 ? -19.379 -6.042 29.082 1.00 94.81 185 ARG A O 1
ATOM 1451 N N . PHE A 1 186 ? -18.254 -4.718 27.672 1.00 94.06 186 PHE A N 1
ATOM 1452 C CA . PHE A 1 186 ? -16.912 -5.139 28.064 1.00 94.06 186 PHE A CA 1
ATOM 1453 C C . PHE A 1 186 ? -16.112 -4.045 28.762 1.00 94.06 186 PHE A C 1
ATOM 1455 O O . PHE A 1 186 ? -14.992 -4.310 29.210 1.00 94.06 186 PHE A O 1
ATOM 1462 N N . GLY A 1 187 ? -16.659 -2.832 28.828 1.00 89.88 187 GLY A N 1
ATOM 1463 C CA . GLY A 1 187 ? -16.026 -1.714 29.493 1.00 89.88 187 GLY A CA 1
ATOM 1464 C C . GLY A 1 187 ? -16.081 -1.860 31.013 1.00 89.88 187 GLY A C 1
ATOM 1465 O O . GLY A 1 187 ? -17.139 -2.114 31.583 1.00 89.88 187 GLY A O 1
ATOM 1466 N N . ARG A 1 188 ? -14.929 -1.698 31.663 1.00 88.75 188 ARG A N 1
ATOM 1467 C CA . ARG A 1 188 ? -14.798 -1.666 33.128 1.00 88.75 188 ARG A CA 1
ATOM 1468 C C . ARG A 1 188 ? -14.929 -0.236 33.627 1.00 88.75 188 ARG A C 1
ATOM 1470 O O . ARG A 1 188 ? -14.523 0.676 32.911 1.00 88.75 188 ARG A O 1
ATOM 1477 N N . GLU A 1 189 ? -15.471 -0.035 34.822 1.00 86.75 189 GLU A N 1
ATOM 1478 C CA . GLU A 1 189 ? -15.601 1.307 35.391 1.00 86.75 189 GLU A CA 1
ATOM 1479 C C . GLU A 1 189 ? -14.242 2.002 35.481 1.00 86.75 189 GLU A C 1
ATOM 1481 O O . GLU A 1 189 ? -13.230 1.432 35.894 1.00 86.75 189 GLU A O 1
ATOM 1486 N N . ALA A 1 190 ? -14.213 3.244 35.014 1.00 75.88 190 ALA A N 1
ATOM 1487 C CA . ALA A 1 190 ? -13.035 4.077 35.087 1.00 75.88 190 ALA A CA 1
ATOM 1488 C C . ALA A 1 190 ? -12.854 4.545 36.535 1.00 75.88 190 ALA A C 1
ATOM 1490 O O . ALA A 1 190 ? -13.548 5.466 36.956 1.00 75.88 190 ALA A O 1
ATOM 1491 N N . HIS A 1 191 ? -11.910 3.965 37.282 1.00 68.06 191 HIS A N 1
ATOM 1492 C CA . HIS A 1 191 ? -11.548 4.516 38.587 1.00 68.06 191 HIS A CA 1
ATOM 1493 C C . HIS A 1 191 ? -11.023 5.955 38.415 1.00 68.06 191 HIS A C 1
ATOM 1495 O O . HIS A 1 191 ? -10.038 6.168 37.690 1.00 68.06 191 HIS A O 1
ATOM 1501 N N . PRO A 1 192 ? -11.680 6.959 39.023 1.00 56.25 192 PRO A N 1
ATOM 1502 C CA . PRO A 1 192 ? -11.211 8.334 38.992 1.00 56.25 192 PRO A CA 1
ATOM 1503 C C . PRO A 1 192 ? -9.985 8.421 39.907 1.00 56.25 192 PRO A C 1
ATOM 1505 O O . PRO A 1 192 ? -10.111 8.263 41.113 1.00 56.25 192 PRO A O 1
ATOM 1508 N N . GLY A 1 193 ? -8.785 8.608 39.351 1.00 53.09 193 GLY A N 1
ATOM 1509 C CA . GLY A 1 193 ? -7.601 8.818 40.196 1.00 53.09 193 GLY A CA 1
ATOM 1510 C C . GLY A 1 193 ? -6.240 8.531 39.577 1.00 53.09 193 GLY A C 1
ATOM 1511 O O . GLY A 1 193 ? -5.246 9.043 40.074 1.00 53.09 193 GLY A O 1
ATOM 1512 N N . GLN A 1 194 ? -6.145 7.786 38.474 1.00 54.69 194 GLN A N 1
ATOM 1513 C CA . GLN A 1 194 ? -4.854 7.638 37.790 1.00 54.69 194 GLN A CA 1
ATOM 1514 C C . GLN A 1 194 ? -4.619 8.818 36.848 1.00 54.69 194 GLN A C 1
ATOM 1516 O O . GLN A 1 194 ? -4.855 8.741 35.641 1.00 54.69 194 GLN A O 1
ATOM 1521 N N . THR A 1 195 ? -4.173 9.933 37.424 1.00 53.28 195 THR A N 1
ATOM 1522 C CA . THR A 1 195 ? -3.500 10.994 36.680 1.00 53.28 195 THR A CA 1
ATOM 1523 C C . THR A 1 195 ? -2.268 10.379 36.020 1.00 53.28 195 THR A C 1
ATOM 1525 O O . THR A 1 195 ? -1.397 9.791 36.658 1.00 53.28 195 THR A O 1
ATOM 1528 N N . THR A 1 196 ? -2.228 10.419 34.693 1.00 52.91 196 THR A N 1
ATOM 1529 C CA . THR A 1 196 ? -1.073 9.933 33.940 1.00 52.91 196 THR A CA 1
ATOM 1530 C C . THR A 1 196 ? 0.116 10.828 34.241 1.00 52.91 196 THR A C 1
ATOM 1532 O O . THR A 1 196 ? 0.056 12.027 33.967 1.00 52.91 196 THR A O 1
ATOM 1535 N N . GLN A 1 197 ? 1.188 10.246 34.776 1.00 58.69 197 GLN A N 1
ATOM 1536 C CA . GLN A 1 197 ? 2.446 10.957 34.960 1.00 58.69 197 GLN A CA 1
ATOM 1537 C C . GLN A 1 197 ? 2.931 11.514 33.604 1.00 58.69 197 GLN A C 1
ATOM 1539 O O . GLN A 1 197 ? 2.929 10.779 32.609 1.00 58.69 197 GLN A O 1
ATOM 1544 N N . PRO A 1 198 ? 3.366 12.785 33.544 1.00 59.91 198 PRO A N 1
ATOM 1545 C CA . PRO A 1 198 ? 3.791 13.451 32.307 1.00 59.91 198 PRO A CA 1
ATOM 1546 C C . PRO A 1 198 ? 4.987 12.775 31.609 1.00 59.91 198 PRO A C 1
ATOM 1548 O O . PRO A 1 198 ? 5.215 13.012 30.423 1.00 59.91 198 PRO A O 1
ATOM 1551 N N . GLY A 1 199 ? 5.709 11.880 32.296 1.00 68.06 199 GLY A N 1
ATOM 1552 C CA . GLY A 1 199 ? 6.888 11.185 31.769 1.00 68.06 199 GLY A CA 1
ATOM 1553 C C . GLY A 1 199 ? 6.648 10.384 30.484 1.00 68.06 199 GLY A C 1
ATOM 1554 O O . GLY A 1 199 ? 7.524 10.342 29.628 1.00 68.06 199 GLY A O 1
ATOM 1555 N N . TRP A 1 200 ? 5.454 9.819 30.273 1.00 63.97 200 TRP A N 1
ATOM 1556 C CA . TRP A 1 200 ? 5.162 9.069 29.040 1.00 63.97 200 TRP A CA 1
ATOM 1557 C C . TRP A 1 200 ? 4.975 9.961 27.813 1.00 63.97 200 TRP A C 1
ATOM 1559 O O . TRP A 1 200 ? 5.334 9.561 26.710 1.00 63.97 200 TRP A O 1
ATOM 1569 N N . ALA A 1 201 ? 4.441 11.173 27.988 1.00 61.22 201 ALA A N 1
ATOM 1570 C CA . ALA A 1 201 ? 4.350 12.131 26.888 1.00 61.22 201 ALA A CA 1
ATOM 1571 C C . ALA A 1 201 ? 5.754 12.564 26.440 1.00 61.22 201 ALA A C 1
ATOM 1573 O O . ALA A 1 201 ? 6.026 12.623 25.244 1.00 61.22 201 ALA A O 1
ATOM 1574 N N . ILE A 1 202 ? 6.658 12.770 27.404 1.00 69.44 202 ILE A N 1
ATOM 1575 C CA . ILE A 1 202 ? 8.074 13.044 27.146 1.00 69.44 202 ILE A CA 1
ATOM 1576 C C . ILE A 1 202 ? 8.734 11.837 26.465 1.00 69.44 202 ILE A C 1
ATOM 1578 O O . ILE A 1 202 ? 9.413 12.016 25.462 1.00 69.44 202 ILE A O 1
ATOM 1582 N N . ALA A 1 203 ? 8.478 10.609 26.926 1.00 70.38 203 ALA A N 1
ATOM 1583 C CA . ALA A 1 203 ? 9.013 9.398 26.302 1.00 70.38 203 ALA A CA 1
ATOM 1584 C C . ALA A 1 203 ? 8.554 9.227 24.842 1.00 70.38 203 ALA A C 1
ATOM 1586 O O . ALA A 1 203 ? 9.362 8.886 23.985 1.00 70.38 203 ALA A O 1
ATOM 1587 N N . LEU A 1 204 ? 7.282 9.506 24.532 1.00 66.56 204 LEU A N 1
ATOM 1588 C CA . LEU A 1 204 ? 6.766 9.465 23.158 1.00 66.56 204 LEU A CA 1
ATOM 1589 C C . LEU A 1 204 ? 7.354 10.572 22.283 1.00 66.56 204 LEU A C 1
ATOM 1591 O O . LEU A 1 204 ? 7.605 10.346 21.102 1.00 66.56 204 LEU A O 1
ATOM 1595 N N . LEU A 1 205 ? 7.588 11.753 22.852 1.00 65.19 205 LEU A N 1
ATOM 1596 C CA . LEU A 1 205 ? 8.232 12.856 22.149 1.00 65.19 205 LEU A CA 1
ATOM 1597 C C . LEU A 1 205 ? 9.705 12.535 21.857 1.00 65.19 205 LEU A C 1
ATOM 1599 O O . LEU A 1 205 ? 10.145 12.714 20.726 1.00 65.19 205 LEU A O 1
ATOM 1603 N N . ILE A 1 206 ? 10.433 11.971 22.827 1.00 72.25 206 ILE A N 1
ATOM 1604 C CA . ILE A 1 206 ? 11.800 11.462 22.641 1.00 72.25 206 ILE A CA 1
ATOM 1605 C C . ILE A 1 206 ? 11.816 10.348 21.593 1.00 72.25 206 ILE A C 1
ATOM 1607 O O . ILE A 1 206 ? 12.669 10.369 20.714 1.00 72.25 206 ILE A O 1
ATOM 1611 N N . LEU A 1 207 ? 10.861 9.414 21.629 1.00 75.38 207 LEU A N 1
ATOM 1612 C CA . LEU A 1 207 ? 10.742 8.355 20.627 1.00 75.38 207 LEU A CA 1
ATOM 1613 C C . LEU A 1 207 ? 10.484 8.934 19.231 1.00 75.38 207 LEU A C 1
ATOM 1615 O O . LEU A 1 207 ? 11.140 8.532 18.279 1.00 75.38 207 LEU A O 1
ATOM 1619 N N . GLY A 1 208 ? 9.570 9.898 19.102 1.00 66.44 208 GLY A N 1
ATOM 1620 C CA . GLY A 1 208 ? 9.285 10.566 17.832 1.00 66.44 208 GLY A CA 1
ATOM 1621 C C . GLY A 1 208 ? 10.496 11.321 17.277 1.00 66.44 208 GLY A C 1
ATOM 1622 O O . GLY A 1 208 ? 10.787 11.218 16.086 1.00 66.44 208 GLY A O 1
ATOM 1623 N N . ILE A 1 209 ? 11.238 12.026 18.138 1.00 70.19 209 ILE A N 1
ATOM 1624 C CA . ILE A 1 209 ? 12.501 12.686 17.775 1.00 70.19 209 ILE A CA 1
ATOM 1625 C C . ILE A 1 209 ? 13.561 11.649 17.397 1.00 70.19 209 ILE A C 1
ATOM 1627 O O . ILE A 1 209 ? 14.239 11.834 16.394 1.00 70.19 209 ILE A O 1
ATOM 1631 N N . GLY A 1 210 ? 13.676 10.553 18.147 1.00 74.62 210 GLY A N 1
ATOM 1632 C CA . GLY A 1 210 ? 14.616 9.466 17.888 1.00 74.62 210 GLY A CA 1
ATOM 1633 C C . GLY A 1 210 ? 14.353 8.788 16.548 1.00 74.62 210 GLY A C 1
ATOM 1634 O O . GLY A 1 210 ? 15.277 8.640 15.759 1.00 74.62 210 GLY A O 1
ATOM 1635 N N . ILE A 1 211 ? 13.091 8.467 16.240 1.00 68.94 211 ILE A N 1
ATOM 1636 C CA . ILE A 1 211 ? 12.687 7.950 14.925 1.00 68.94 211 ILE A CA 1
ATOM 1637 C C . ILE A 1 211 ? 13.057 8.961 13.843 1.00 68.94 211 ILE A C 1
ATOM 1639 O O . ILE A 1 211 ? 13.730 8.585 12.893 1.00 68.94 211 ILE A O 1
ATOM 1643 N N . LYS A 1 212 ? 12.690 10.242 14.002 1.00 66.06 212 LYS A N 1
ATOM 1644 C CA . LYS A 1 212 ? 13.009 11.288 13.018 1.00 66.06 212 LYS A CA 1
ATOM 1645 C C . LYS A 1 212 ? 14.518 11.432 12.799 1.00 66.06 212 LYS A C 1
ATOM 1647 O O . LYS A 1 212 ? 14.951 11.636 11.669 1.00 66.06 212 LYS A O 1
ATOM 1652 N N . TRP A 1 213 ? 15.304 11.334 13.868 1.00 72.75 213 TRP A N 1
ATOM 1653 C CA . TRP A 1 213 ? 16.758 11.414 13.824 1.00 72.75 213 TRP A CA 1
ATOM 1654 C C . TRP A 1 213 ? 17.358 10.200 13.112 1.00 72.75 213 TRP A C 1
ATOM 1656 O O . TRP A 1 213 ? 18.138 10.388 12.189 1.00 72.75 213 TRP A O 1
ATOM 1666 N N . ILE A 1 214 ? 16.911 8.981 13.444 1.00 70.75 214 ILE A N 1
ATOM 1667 C CA . ILE A 1 214 ? 17.319 7.734 12.775 1.00 70.75 214 ILE A CA 1
ATOM 1668 C C . ILE A 1 214 ? 16.957 7.764 11.287 1.00 70.75 214 ILE A C 1
ATOM 1670 O O . ILE A 1 214 ? 17.793 7.445 10.451 1.00 70.75 214 ILE A O 1
ATOM 1674 N N . THR A 1 215 ? 15.743 8.195 10.937 1.00 62.81 215 THR A N 1
ATOM 1675 C CA . THR A 1 215 ? 15.319 8.327 9.532 1.00 62.81 215 THR A CA 1
ATOM 1676 C C . THR A 1 215 ? 16.023 9.466 8.796 1.00 62.81 215 THR A C 1
ATOM 1678 O O . THR A 1 215 ? 15.967 9.518 7.577 1.00 62.81 215 THR A O 1
ATOM 1681 N N . GLY A 1 216 ? 16.639 10.402 9.523 1.00 63.84 216 GLY A N 1
ATOM 1682 C CA . GLY A 1 216 ? 17.419 11.505 8.965 1.00 63.84 216 GLY A CA 1
ATOM 1683 C C . GLY A 1 216 ? 18.919 11.218 8.888 1.00 63.84 216 GLY A C 1
ATOM 1684 O O . GLY A 1 216 ? 19.665 12.082 8.425 1.00 63.84 216 GLY A O 1
ATOM 1685 N N . LEU A 1 217 ? 19.377 10.048 9.355 1.00 72.19 217 LEU A N 1
ATOM 1686 C CA . LEU A 1 217 ? 20.764 9.636 9.175 1.00 72.19 217 LEU A CA 1
ATOM 1687 C C . LEU A 1 217 ? 21.044 9.467 7.675 1.00 72.19 217 LEU A C 1
ATOM 1689 O O . LEU A 1 217 ? 20.196 8.932 6.958 1.00 72.19 217 LEU A O 1
ATOM 1693 N N . PRO A 1 218 ? 22.210 9.925 7.185 1.00 66.81 218 PRO A N 1
ATOM 1694 C CA . PRO A 1 218 ? 22.543 9.818 5.775 1.00 66.81 218 PRO A CA 1
ATOM 1695 C C . PRO A 1 218 ? 22.524 8.352 5.351 1.00 66.81 218 PRO A C 1
ATOM 1697 O O . PRO A 1 218 ? 23.193 7.507 5.947 1.00 66.81 218 PRO A O 1
ATOM 1700 N N . GLU A 1 219 ? 21.743 8.059 4.317 1.00 68.06 219 GLU A N 1
ATOM 1701 C CA . GLU A 1 219 ? 21.618 6.711 3.789 1.00 68.06 219 GLU A CA 1
ATOM 1702 C C . GLU A 1 219 ? 22.949 6.260 3.177 1.00 68.06 219 GLU A C 1
ATOM 1704 O O . GLU A 1 219 ? 23.413 6.789 2.161 1.00 68.06 219 GLU A O 1
ATOM 1709 N N . THR A 1 220 ? 23.585 5.265 3.796 1.00 67.94 220 THR A N 1
ATOM 1710 C CA . THR A 1 220 ? 24.742 4.591 3.211 1.00 67.94 220 THR A CA 1
ATOM 1711 C C . THR A 1 220 ? 24.243 3.568 2.206 1.00 67.94 220 THR A C 1
ATOM 1713 O O . THR A 1 220 ? 23.932 2.437 2.556 1.00 67.94 220 THR A O 1
ATOM 1716 N N . VAL A 1 221 ? 24.145 3.978 0.947 1.00 72.19 221 VAL A N 1
ATOM 1717 C CA . VAL A 1 221 ? 23.900 3.050 -0.158 1.00 72.19 221 VAL A CA 1
ATOM 1718 C C . VAL A 1 221 ? 25.100 2.115 -0.301 1.00 72.19 221 VAL A C 1
ATOM 1720 O O . VAL A 1 221 ? 26.218 2.588 -0.539 1.00 72.19 221 VAL A O 1
ATOM 1723 N N . ASP A 1 222 ? 24.882 0.798 -0.227 1.00 77.25 222 ASP A N 1
ATOM 1724 C CA . ASP A 1 222 ? 25.915 -0.162 -0.605 1.00 77.25 222 ASP A CA 1
ATOM 1725 C C . ASP A 1 222 ? 26.162 -0.119 -2.121 1.00 77.25 222 ASP A C 1
ATOM 1727 O O . ASP A 1 222 ? 25.508 -0.773 -2.943 1.00 77.25 222 ASP A O 1
ATOM 1731 N N . ARG A 1 223 ? 27.167 0.673 -2.503 1.00 82.75 223 ARG A N 1
ATOM 1732 C CA . ARG A 1 223 ? 27.618 0.788 -3.890 1.00 82.75 223 ARG A CA 1
ATOM 1733 C C . ARG A 1 223 ? 28.089 -0.539 -4.466 1.00 82.75 223 ARG A C 1
ATOM 1735 O O . ARG A 1 223 ? 27.967 -0.718 -5.672 1.00 82.75 223 ARG A O 1
ATOM 1742 N N . LYS A 1 224 ? 28.600 -1.474 -3.656 1.00 86.62 224 LYS A N 1
ATOM 1743 C CA . LYS A 1 224 ? 29.081 -2.763 -4.176 1.00 86.62 224 LYS A CA 1
ATOM 1744 C C . LYS A 1 224 ? 27.938 -3.548 -4.794 1.00 86.62 224 LYS A C 1
ATOM 1746 O O . LYS A 1 224 ? 28.095 -4.123 -5.866 1.00 86.62 224 LYS A O 1
ATOM 1751 N N . GLN A 1 225 ? 26.785 -3.530 -4.140 1.00 88.31 225 GLN A N 1
ATOM 1752 C CA . GLN A 1 225 ? 25.611 -4.254 -4.592 1.00 88.31 225 GLN A CA 1
ATOM 1753 C C . GLN A 1 225 ? 24.983 -3.616 -5.835 1.00 88.31 225 GLN A C 1
ATOM 1755 O O . GLN A 1 225 ? 24.595 -4.314 -6.776 1.00 88.31 225 GLN A O 1
ATOM 1760 N N . LEU A 1 226 ? 24.945 -2.284 -5.873 1.00 90.31 226 LEU A N 1
ATOM 1761 C CA . LEU A 1 226 ? 24.508 -1.534 -7.045 1.00 90.31 226 LEU A CA 1
ATOM 1762 C C . LEU A 1 226 ? 25.426 -1.785 -8.258 1.00 90.31 226 LEU A C 1
ATOM 1764 O O . LEU A 1 226 ? 24.935 -2.027 -9.360 1.00 90.31 226 LEU A O 1
ATOM 1768 N N . GLU A 1 227 ? 26.746 -1.793 -8.053 1.00 91.31 227 GLU A N 1
ATOM 1769 C CA . GLU A 1 227 ? 27.735 -2.112 -9.090 1.00 91.31 227 GLU A CA 1
ATOM 1770 C C . GLU A 1 227 ? 27.687 -3.577 -9.529 1.00 91.31 227 GLU A C 1
ATOM 1772 O O . GLU A 1 227 ? 27.843 -3.851 -10.716 1.00 91.31 227 GLU A O 1
ATOM 1777 N N . ALA A 1 228 ? 27.411 -4.519 -8.623 1.00 91.00 228 ALA A N 1
ATOM 1778 C CA . ALA A 1 228 ? 27.238 -5.927 -8.975 1.00 91.00 228 ALA A CA 1
ATOM 1779 C C . ALA A 1 228 ? 26.060 -6.121 -9.944 1.00 91.00 228 ALA A C 1
ATOM 1781 O O . ALA A 1 228 ? 26.211 -6.769 -10.979 1.00 91.00 228 ALA A O 1
ATOM 1782 N N . VAL A 1 229 ? 24.910 -5.495 -9.656 1.00 91.50 229 VAL A N 1
ATOM 1783 C CA . VAL A 1 229 ? 23.749 -5.519 -10.562 1.00 91.50 229 VAL A 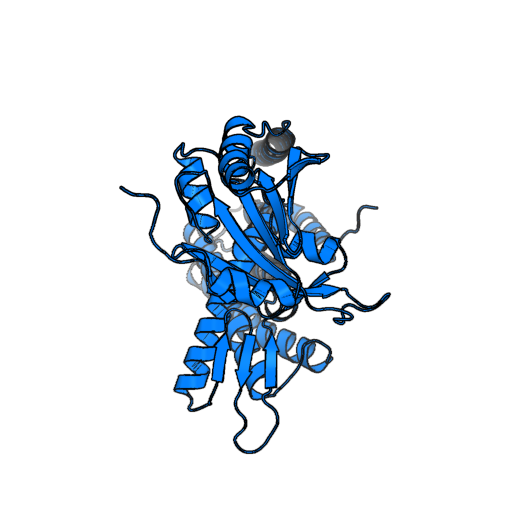CA 1
ATOM 1784 C C . VAL A 1 229 ? 24.069 -4.786 -11.867 1.00 91.50 229 VAL A C 1
ATOM 1786 O O . VAL A 1 229 ? 23.758 -5.289 -12.943 1.00 91.50 229 VAL A O 1
ATOM 1789 N N . ALA A 1 230 ? 24.730 -3.626 -11.814 1.00 93.00 230 ALA A N 1
ATOM 1790 C CA . ALA A 1 230 ? 25.119 -2.892 -13.020 1.00 93.00 230 ALA A CA 1
ATOM 1791 C C . ALA A 1 230 ? 26.113 -3.663 -13.898 1.00 93.00 230 ALA A C 1
ATOM 1793 O O . ALA A 1 230 ? 26.029 -3.578 -15.122 1.00 93.00 230 ALA A O 1
ATOM 1794 N N . GLY A 1 231 ? 27.025 -4.432 -13.300 1.00 91.50 231 GLY A N 1
ATOM 1795 C CA . GLY A 1 231 ? 27.981 -5.283 -14.004 1.00 91.50 231 GLY A CA 1
ATOM 1796 C C . GLY A 1 231 ? 27.297 -6.308 -14.909 1.00 91.50 231 GLY A C 1
ATOM 1797 O O . GLY A 1 231 ? 27.714 -6.472 -16.055 1.00 91.50 231 GLY A O 1
ATOM 1798 N N . GLU A 1 232 ? 26.197 -6.913 -14.446 1.00 90.38 232 GLU A N 1
ATOM 1799 C CA . GLU A 1 232 ? 25.380 -7.841 -15.246 1.00 90.38 232 GLU A CA 1
ATOM 1800 C C . GLU A 1 232 ? 24.764 -7.161 -16.480 1.00 90.38 232 GLU A C 1
ATOM 1802 O O . GLU A 1 232 ? 24.636 -7.770 -17.539 1.00 90.38 232 GLU A O 1
ATOM 1807 N N . TRP A 1 233 ? 24.380 -5.890 -16.374 1.00 92.56 233 TRP A N 1
ATOM 1808 C CA . TRP A 1 233 ? 23.838 -5.135 -17.505 1.00 92.56 233 TRP A CA 1
ATOM 1809 C C . TRP A 1 233 ? 24.938 -4.650 -18.451 1.00 92.56 233 TRP A C 1
ATOM 1811 O O . TRP A 1 233 ? 24.786 -4.727 -19.671 1.00 92.56 233 TRP A O 1
ATOM 1821 N N . ARG A 1 234 ? 26.076 -4.197 -17.916 1.00 93.19 234 ARG A N 1
ATOM 1822 C CA . ARG A 1 234 ? 27.223 -3.759 -18.726 1.00 93.19 234 ARG A CA 1
ATOM 1823 C C . ARG A 1 234 ? 27.799 -4.900 -19.563 1.00 93.19 234 ARG A C 1
ATOM 1825 O O . ARG A 1 234 ? 28.127 -4.675 -20.725 1.00 93.19 234 ARG A O 1
ATOM 1832 N N . SER A 1 235 ? 27.832 -6.129 -19.040 1.00 90.88 235 SER A N 1
ATOM 1833 C CA . SER A 1 235 ? 28.252 -7.306 -19.819 1.00 90.88 235 SER A CA 1
ATOM 1834 C C . SER A 1 235 ? 27.331 -7.608 -21.012 1.00 90.88 235 SER A C 1
ATOM 1836 O O . SER A 1 235 ? 27.753 -8.257 -21.964 1.00 90.88 235 SER A O 1
ATOM 1838 N N . GLN A 1 236 ? 26.102 -7.078 -21.019 1.00 90.56 236 GLN A N 1
ATOM 1839 C CA . GLN A 1 236 ? 25.133 -7.192 -22.121 1.00 90.56 236 GLN A CA 1
ATOM 1840 C C . GLN A 1 236 ? 25.212 -6.019 -23.125 1.00 90.56 236 GLN A C 1
ATOM 1842 O O . GLN A 1 236 ? 24.347 -5.863 -24.003 1.00 90.56 236 GLN A O 1
ATOM 1847 N N . GLY A 1 237 ? 26.246 -5.181 -23.002 1.00 92.81 237 GLY A N 1
ATOM 1848 C CA . GLY A 1 237 ? 26.510 -4.048 -23.887 1.00 92.81 237 GLY A CA 1
ATOM 1849 C C . GLY A 1 237 ? 25.732 -2.779 -23.541 1.00 92.81 237 GLY A C 1
ATOM 1850 O O . GLY A 1 237 ? 25.568 -1.925 -24.408 1.00 92.81 237 GLY A O 1
ATOM 1851 N N . PHE A 1 238 ? 25.225 -2.654 -22.311 1.00 94.12 238 PHE A N 1
ATOM 1852 C CA . PHE A 1 238 ? 24.688 -1.385 -21.823 1.00 94.12 238 PHE A CA 1
ATOM 1853 C C . PHE A 1 238 ? 25.826 -0.457 -21.395 1.00 94.12 238 PHE A C 1
ATOM 1855 O O . PHE A 1 238 ? 26.747 -0.869 -20.688 1.00 94.12 238 PHE A O 1
ATOM 1862 N N . THR A 1 239 ? 25.738 0.814 -21.769 1.00 94.81 239 THR A N 1
ATOM 1863 C CA . THR A 1 239 ? 26.629 1.873 -21.280 1.00 94.81 239 THR A CA 1
ATOM 1864 C C . THR A 1 239 ? 25.866 2.745 -20.299 1.00 94.81 239 THR A C 1
ATOM 1866 O O . THR A 1 239 ? 24.643 2.811 -20.351 1.00 94.81 239 THR A O 1
ATOM 1869 N N . GLY A 1 240 ? 26.531 3.397 -19.350 1.00 91.06 240 GLY A N 1
ATOM 1870 C CA . GLY A 1 240 ? 25.775 4.182 -18.387 1.00 91.06 240 GLY A CA 1
ATOM 1871 C C . GLY A 1 240 ? 26.593 5.051 -17.464 1.00 91.06 240 GLY A C 1
ATOM 1872 O O . GLY A 1 240 ? 27.818 4.958 -17.412 1.00 91.06 240 GLY A O 1
ATOM 1873 N N . ALA A 1 241 ? 25.872 5.893 -16.735 1.00 92.31 241 ALA A N 1
ATOM 1874 C CA . ALA A 1 241 ? 26.418 6.883 -15.827 1.00 92.31 241 ALA A CA 1
ATOM 1875 C C . ALA A 1 241 ? 25.673 6.864 -14.490 1.00 92.31 241 ALA A C 1
ATOM 1877 O O . ALA A 1 241 ? 24.479 6.548 -14.410 1.00 92.31 241 ALA A O 1
ATOM 1878 N N . THR A 1 242 ? 26.387 7.246 -13.437 1.00 90.62 242 THR A N 1
ATOM 1879 C CA . THR A 1 242 ? 25.808 7.468 -12.113 1.00 90.62 242 THR A CA 1
ATOM 1880 C C . THR A 1 242 ? 25.197 8.865 -12.063 1.00 90.62 242 THR A C 1
ATOM 1882 O O . THR A 1 242 ? 25.865 9.861 -12.332 1.00 90.62 242 THR A O 1
ATOM 1885 N N . LEU A 1 243 ? 23.913 8.934 -11.735 1.00 86.88 243 LEU A N 1
ATOM 1886 C CA . LEU A 1 243 ? 23.138 10.156 -11.565 1.00 86.88 243 LEU A CA 1
ATOM 1887 C C . LEU A 1 243 ? 23.256 10.698 -10.126 1.00 86.88 243 LEU A C 1
ATOM 1889 O O . LEU A 1 243 ? 23.696 9.980 -9.217 1.00 86.88 243 LEU A O 1
ATOM 1893 N N . PRO A 1 244 ? 22.812 11.949 -9.881 1.00 75.94 244 PRO A N 1
ATOM 1894 C CA . PRO A 1 244 ? 22.586 12.447 -8.527 1.00 75.94 244 PRO A CA 1
ATOM 1895 C C . PRO A 1 244 ? 21.721 11.469 -7.716 1.00 75.94 244 PRO A C 1
ATOM 1897 O O . PRO A 1 244 ? 20.837 10.816 -8.269 1.00 75.94 244 PRO A O 1
ATOM 1900 N N . ASN A 1 245 ? 21.985 11.358 -6.412 1.00 73.00 245 ASN A N 1
ATOM 1901 C CA . ASN A 1 245 ? 21.355 10.392 -5.491 1.00 73.00 245 ASN A CA 1
ATOM 1902 C C . ASN A 1 245 ? 21.762 8.924 -5.702 1.00 73.00 245 ASN A C 1
ATOM 1904 O O . ASN A 1 245 ? 21.073 8.016 -5.249 1.00 73.00 245 ASN A O 1
ATOM 1908 N N . GLN A 1 246 ? 22.910 8.683 -6.346 1.00 83.06 246 GLN A N 1
ATOM 1909 C CA . GLN A 1 246 ? 23.496 7.345 -6.507 1.00 83.06 246 GLN A CA 1
ATOM 1910 C C . GLN A 1 246 ? 22.643 6.382 -7.346 1.00 83.06 246 GLN A C 1
ATOM 1912 O O . GLN A 1 246 ? 22.809 5.169 -7.259 1.00 83.06 246 GLN A O 1
ATOM 1917 N N . PHE A 1 247 ? 21.741 6.902 -8.178 1.00 88.06 247 PHE A N 1
ATOM 1918 C CA . PHE A 1 247 ? 21.050 6.081 -9.169 1.00 88.06 247 PHE A CA 1
ATOM 1919 C C . PHE A 1 247 ? 22.005 5.788 -10.318 1.00 88.06 247 PHE A C 1
ATOM 1921 O O . PHE A 1 247 ? 22.813 6.640 -10.678 1.00 88.06 247 PHE A O 1
ATOM 1928 N N . MET A 1 248 ? 21.896 4.621 -10.941 1.00 92.50 248 MET A N 1
ATOM 1929 C CA . MET A 1 248 ? 22.577 4.369 -12.208 1.00 92.50 248 MET A CA 1
ATOM 1930 C C . MET A 1 248 ? 21.576 4.342 -13.348 1.00 92.50 248 MET A C 1
ATOM 1932 O O . MET A 1 248 ? 20.531 3.697 -13.265 1.00 92.50 248 MET A O 1
ATOM 1936 N N . LYS A 1 249 ? 21.911 5.065 -14.414 1.00 94.81 249 LYS A N 1
ATOM 1937 C CA . LYS A 1 249 ? 21.199 5.044 -15.686 1.00 94.81 249 LYS A CA 1
ATOM 1938 C C . LYS A 1 249 ? 22.065 4.285 -16.679 1.00 94.81 249 LYS A C 1
ATOM 1940 O O . LYS A 1 249 ? 23.190 4.706 -16.938 1.00 94.81 249 LYS A O 1
ATOM 1945 N N . LEU A 1 250 ? 21.548 3.183 -17.202 1.00 94.88 250 LEU A N 1
ATOM 1946 C CA . LEU A 1 250 ? 22.190 2.373 -18.227 1.00 94.88 250 LEU A CA 1
ATOM 1947 C C . LEU A 1 250 ? 21.323 2.388 -19.488 1.00 94.88 250 LEU A C 1
ATOM 1949 O O . LEU A 1 250 ? 20.102 2.294 -19.410 1.00 94.88 250 LEU A O 1
ATOM 1953 N N . GLU A 1 251 ? 21.941 2.511 -20.650 1.00 94.00 251 GLU A N 1
ATOM 1954 C CA . GLU A 1 251 ? 21.269 2.702 -21.929 1.00 94.00 251 GLU A CA 1
ATOM 1955 C C . GLU A 1 251 ? 21.883 1.814 -23.007 1.00 94.00 251 GLU A C 1
ATOM 1957 O O . GLU A 1 251 ? 23.075 1.498 -23.009 1.00 94.00 251 GLU A O 1
ATOM 1962 N N . LYS A 1 252 ? 21.024 1.410 -23.935 1.00 92.50 252 LYS A N 1
ATOM 1963 C CA . LYS A 1 252 ? 21.343 0.724 -25.186 1.00 92.50 252 LYS A CA 1
ATOM 1964 C C . LYS A 1 252 ? 20.273 1.147 -26.202 1.00 92.50 252 LYS A C 1
ATOM 1966 O O . LYS A 1 252 ? 19.173 1.489 -25.770 1.00 92.50 252 LYS A O 1
ATOM 1971 N N . PRO A 1 253 ? 20.521 1.153 -27.525 1.00 90.12 253 PRO A N 1
ATOM 1972 C CA . PRO A 1 253 ? 19.466 1.478 -28.486 1.00 90.12 253 PRO A CA 1
ATOM 1973 C C . PRO A 1 253 ? 18.176 0.678 -28.217 1.00 90.12 253 PRO A C 1
ATOM 1975 O O . PRO A 1 253 ? 18.218 -0.549 -28.142 1.00 90.12 253 PRO A O 1
ATOM 1978 N N . GLY A 1 254 ? 17.059 1.383 -27.997 1.00 87.25 254 GLY A N 1
ATOM 1979 C CA . GLY A 1 254 ? 15.746 0.804 -27.666 1.00 87.25 254 GLY A CA 1
ATOM 1980 C C . GLY A 1 254 ? 15.511 0.433 -26.191 1.00 87.25 254 GLY A C 1
ATOM 1981 O O . GLY A 1 254 ? 14.397 0.044 -25.841 1.00 87.25 254 GLY A O 1
ATOM 1982 N N . TYR A 1 255 ? 16.512 0.568 -25.311 1.00 90.62 255 TYR A N 1
ATOM 1983 C CA . TYR A 1 255 ? 16.426 0.184 -23.898 1.00 90.62 255 TYR A CA 1
ATOM 1984 C C . TYR A 1 255 ? 16.996 1.238 -22.950 1.00 90.62 255 TYR A C 1
ATOM 1986 O O . TYR A 1 255 ? 18.111 1.733 -23.113 1.00 90.62 255 TYR A O 1
ATOM 1994 N N . LEU A 1 256 ? 16.257 1.479 -21.874 1.00 92.25 256 LEU A N 1
ATOM 1995 C CA . LEU A 1 256 ? 16.645 2.337 -20.767 1.00 92.25 256 LEU A CA 1
ATOM 1996 C C . LEU A 1 256 ? 16.488 1.570 -19.456 1.00 92.25 256 LEU A C 1
ATOM 1998 O O . LEU A 1 256 ? 15.389 1.148 -19.107 1.00 92.25 256 LEU A O 1
ATOM 2002 N N . VAL A 1 257 ? 17.578 1.401 -18.718 1.00 93.44 257 VAL A N 1
ATOM 2003 C CA . VAL A 1 257 ? 17.594 0.726 -17.421 1.00 93.44 257 VAL A CA 1
ATOM 2004 C C . VAL A 1 257 ? 17.953 1.724 -16.330 1.00 93.44 257 VAL A C 1
ATOM 2006 O O . VAL A 1 257 ? 19.007 2.355 -16.366 1.00 93.44 257 VAL A O 1
ATOM 2009 N N . TYR A 1 258 ? 17.091 1.840 -15.327 1.00 92.94 258 TYR A N 1
ATOM 2010 C CA . TYR A 1 258 ? 17.392 2.542 -14.088 1.00 92.94 258 TYR A CA 1
ATOM 2011 C C . TYR A 1 258 ? 17.624 1.543 -12.966 1.00 92.94 258 TYR A C 1
ATOM 2013 O O . TYR A 1 258 ? 16.776 0.696 -12.685 1.00 92.94 258 TYR A O 1
ATOM 2021 N N . LEU A 1 259 ? 18.754 1.698 -12.290 1.00 93.12 259 LEU A N 1
ATOM 2022 C CA . LEU A 1 259 ? 19.085 0.988 -11.068 1.00 93.12 259 LEU A CA 1
ATOM 2023 C C . LEU A 1 259 ? 18.997 1.979 -9.914 1.00 93.12 259 LEU A C 1
ATOM 2025 O O . LEU A 1 259 ? 19.764 2.945 -9.853 1.00 93.12 259 LEU A O 1
ATOM 2029 N N . LYS A 1 260 ? 18.030 1.760 -9.025 1.00 90.94 260 LYS A N 1
ATOM 2030 C CA . LYS A 1 260 ? 17.817 2.593 -7.841 1.00 90.94 260 LYS A CA 1
ATOM 2031 C C . LYS A 1 260 ? 18.138 1.759 -6.601 1.00 90.94 260 LYS A C 1
ATOM 2033 O O . LYS A 1 260 ? 17.444 0.768 -6.367 1.00 90.94 260 LYS A O 1
ATOM 2038 N N . PRO A 1 261 ? 19.191 2.094 -5.844 1.00 90.12 261 PRO A N 1
ATOM 2039 C CA . PRO A 1 261 ? 19.534 1.356 -4.639 1.00 90.12 261 PRO A CA 1
ATOM 2040 C C . PRO A 1 261 ? 18.400 1.469 -3.620 1.00 90.12 261 PRO A C 1
ATOM 2042 O O . PRO A 1 261 ? 17.823 2.537 -3.458 1.00 90.12 261 PRO A O 1
ATOM 2045 N N . VAL A 1 262 ? 18.089 0.377 -2.930 1.00 88.31 262 VAL A N 1
ATOM 2046 C CA . VAL A 1 262 ? 17.223 0.390 -1.753 1.00 88.31 262 VAL A CA 1
ATOM 2047 C C . VAL A 1 262 ? 18.138 0.413 -0.539 1.00 88.31 262 VAL A C 1
ATOM 2049 O O . VAL A 1 262 ? 18.681 -0.607 -0.134 1.00 88.31 262 VAL A O 1
ATOM 2052 N N . SER A 1 263 ? 18.332 1.608 0.001 1.00 78.81 263 SER A N 1
ATOM 2053 C CA . SER A 1 263 ? 19.290 1.925 1.065 1.00 78.81 263 SER A CA 1
ATOM 2054 C C . SER A 1 263 ? 19.090 1.176 2.385 1.00 78.81 263 SER A C 1
ATOM 2056 O O . SER A 1 263 ? 20.036 1.037 3.152 1.00 78.81 263 SER A O 1
ATOM 2058 N N . ASN A 1 264 ? 17.864 0.757 2.705 1.00 83.00 264 ASN A N 1
ATOM 2059 C CA . ASN A 1 264 ? 17.541 0.047 3.940 1.00 83.00 264 ASN A CA 1
ATOM 2060 C C . ASN A 1 264 ? 16.173 -0.655 3.837 1.00 83.00 264 ASN A C 1
ATOM 2062 O O . ASN A 1 264 ? 15.363 -0.388 2.947 1.00 83.00 264 ASN A O 1
ATOM 2066 N N . TRP A 1 265 ? 15.881 -1.559 4.779 1.00 84.19 265 TRP A N 1
ATOM 2067 C CA . TRP A 1 265 ? 14.624 -2.319 4.781 1.00 84.19 265 TRP A CA 1
ATOM 2068 C C . TRP A 1 265 ? 13.387 -1.467 5.115 1.00 84.19 265 TRP A C 1
ATOM 2070 O O . TRP A 1 265 ? 12.260 -1.937 4.938 1.00 84.19 265 TRP A O 1
ATOM 2080 N N . TRP A 1 266 ? 13.557 -0.211 5.540 1.00 77.00 266 TRP A N 1
ATOM 2081 C CA . TRP A 1 266 ? 12.483 0.707 5.941 1.00 77.00 266 TRP A CA 1
ATOM 2082 C C . TRP A 1 266 ? 12.324 1.937 5.027 1.00 77.00 266 TRP A C 1
ATOM 2084 O O . TRP A 1 266 ? 11.579 2.848 5.380 1.00 77.00 266 TRP A O 1
ATOM 2094 N N . SER A 1 267 ? 12.980 2.001 3.864 1.00 75.56 267 SER A N 1
ATOM 2095 C CA . SER A 1 267 ? 12.892 3.171 2.978 1.00 75.56 267 SER A CA 1
ATOM 2096 C C . SER A 1 267 ? 11.650 3.090 2.092 1.00 75.56 267 SER A C 1
ATOM 2098 O O . SER A 1 267 ? 11.356 2.047 1.508 1.00 75.56 267 SER A O 1
ATOM 2100 N N . ALA A 1 268 ? 10.887 4.182 1.979 1.00 64.19 268 ALA A N 1
ATOM 2101 C CA . ALA A 1 268 ? 9.671 4.252 1.150 1.00 64.19 268 ALA A CA 1
ATOM 2102 C C . ALA A 1 268 ? 9.931 4.802 -0.261 1.00 64.19 268 ALA A C 1
ATOM 2104 O O . ALA A 1 268 ? 9.040 4.769 -1.111 1.00 64.19 268 ALA A O 1
ATOM 2105 N N . GLU A 1 269 ? 11.130 5.326 -0.517 1.00 59.00 269 GLU A N 1
ATOM 2106 C CA . GLU A 1 269 ? 11.382 6.324 -1.567 1.00 59.00 269 GLU A CA 1
ATOM 2107 C C . GLU A 1 269 ? 11.458 5.770 -2.998 1.00 59.00 269 GLU A C 1
ATOM 2109 O O . GLU A 1 269 ? 11.697 6.512 -3.954 1.00 59.00 269 GLU A O 1
ATOM 2114 N N . HIS A 1 270 ? 11.224 4.471 -3.193 1.00 64.25 270 HIS A N 1
ATOM 2115 C CA . HIS A 1 270 ? 11.465 3.814 -4.478 1.00 64.25 270 HIS A CA 1
ATOM 2116 C C . HIS A 1 270 ? 10.278 3.001 -4.993 1.00 64.25 270 HIS A C 1
ATOM 2118 O O . HIS A 1 270 ? 10.470 2.024 -5.703 1.00 64.25 270 HIS A O 1
ATOM 2124 N N . SER A 1 271 ? 9.037 3.401 -4.703 1.00 66.81 271 SER A N 1
ATOM 2125 C CA . SER A 1 271 ? 7.898 2.869 -5.463 1.00 66.81 271 SER A CA 1
ATOM 2126 C C . SER A 1 271 ? 7.952 3.396 -6.908 1.00 66.81 271 SER A C 1
ATOM 2128 O O . SER A 1 271 ? 7.835 4.611 -7.107 1.00 66.81 271 SER A O 1
ATOM 2130 N N . PRO A 1 272 ? 8.089 2.538 -7.941 1.00 68.75 272 PRO A N 1
ATOM 2131 C CA . PRO A 1 272 ? 8.161 2.985 -9.336 1.00 68.75 272 PRO A CA 1
ATOM 2132 C C . PRO A 1 272 ? 6.958 3.835 -9.730 1.00 68.75 272 PRO A C 1
ATOM 2134 O O . PRO A 1 272 ? 7.117 4.864 -10.381 1.00 68.75 272 PRO A O 1
ATOM 2137 N N . ALA A 1 273 ? 5.766 3.461 -9.258 1.00 67.12 273 ALA A N 1
ATOM 2138 C CA . ALA A 1 273 ? 4.531 4.182 -9.535 1.00 67.12 273 ALA A CA 1
ATOM 2139 C C . ALA A 1 273 ? 4.569 5.646 -9.057 1.00 67.12 273 ALA A C 1
ATOM 2141 O O . ALA A 1 273 ? 4.005 6.518 -9.714 1.00 67.12 273 ALA A O 1
ATOM 2142 N N . VAL A 1 274 ? 5.245 5.929 -7.937 1.00 68.44 274 VAL A N 1
ATOM 2143 C CA . VAL A 1 274 ? 5.405 7.298 -7.418 1.00 68.44 274 VAL A CA 1
ATOM 2144 C C . VAL A 1 274 ? 6.392 8.083 -8.282 1.00 68.44 274 VAL A C 1
ATOM 2146 O O . VAL A 1 274 ? 6.083 9.197 -8.702 1.00 68.44 274 VAL A O 1
ATOM 2149 N N . CYS A 1 275 ? 7.548 7.494 -8.610 1.00 74.38 275 CYS A N 1
ATOM 2150 C CA . CYS A 1 275 ? 8.573 8.162 -9.418 1.00 74.38 275 CYS A CA 1
ATOM 2151 C C . CYS A 1 275 ? 8.076 8.526 -10.825 1.00 74.38 275 CYS A C 1
ATOM 2153 O O . CYS A 1 275 ? 8.363 9.613 -11.324 1.00 74.38 275 CYS A O 1
ATOM 2155 N N . TRP A 1 276 ? 7.339 7.620 -11.466 1.00 76.19 276 TRP A N 1
ATOM 2156 C CA . TRP A 1 276 ? 6.819 7.830 -12.814 1.00 76.19 276 TRP A CA 1
ATOM 2157 C C . TRP A 1 276 ? 5.749 8.920 -12.855 1.00 76.19 276 TRP A C 1
ATOM 2159 O O . TRP A 1 276 ? 5.843 9.812 -13.696 1.00 76.19 276 TRP A O 1
ATOM 2169 N N . ARG A 1 277 ? 4.811 8.936 -11.895 1.00 72.69 277 ARG A N 1
ATOM 2170 C CA . ARG A 1 277 ? 3.841 10.041 -11.779 1.00 72.69 277 ARG A CA 1
ATOM 2171 C C . ARG A 1 277 ? 4.515 11.380 -11.530 1.00 72.69 277 ARG A C 1
ATOM 2173 O O . ARG A 1 277 ? 4.165 12.357 -12.179 1.00 72.69 277 ARG A O 1
ATOM 2180 N N . GLY A 1 278 ? 5.510 11.422 -10.640 1.00 70.06 278 GLY A N 1
ATOM 2181 C CA . GLY A 1 278 ? 6.300 12.635 -10.402 1.00 70.06 278 GLY A CA 1
ATOM 2182 C C . GLY A 1 278 ? 7.041 13.132 -11.649 1.00 70.06 278 GLY A C 1
ATOM 2183 O O . GLY A 1 278 ? 7.339 14.315 -11.753 1.00 70.06 278 GLY A O 1
ATOM 2184 N N . SER A 1 279 ? 7.287 12.242 -12.614 1.00 75.38 279 SER A N 1
ATOM 2185 C CA . SER A 1 279 ? 7.927 12.548 -13.898 1.00 75.38 279 SER A CA 1
ATOM 2186 C C . SER A 1 279 ? 6.922 12.839 -15.026 1.00 75.38 279 SER A C 1
ATOM 2188 O O . SER A 1 279 ? 7.327 12.936 -16.183 1.00 75.38 279 SER A O 1
ATOM 2190 N N . GLY A 1 280 ? 5.624 12.954 -14.715 1.00 79.75 280 GLY A N 1
ATOM 2191 C CA . GLY A 1 280 ? 4.570 13.235 -15.695 1.00 79.75 280 GLY A CA 1
ATOM 2192 C C . GLY A 1 280 ? 4.175 12.038 -16.562 1.00 79.75 280 GLY A C 1
ATOM 2193 O O . GLY A 1 280 ? 3.787 12.222 -17.712 1.00 79.75 280 GLY A O 1
ATOM 2194 N N . TYR A 1 281 ? 4.303 10.810 -16.048 1.00 82.06 281 TYR A N 1
ATOM 2195 C CA . TYR A 1 281 ? 3.801 9.606 -16.714 1.00 82.06 281 TYR A CA 1
ATOM 2196 C C . TYR A 1 281 ? 2.578 9.035 -16.001 1.00 82.06 281 TYR A C 1
ATOM 2198 O O . TYR A 1 281 ? 2.501 8.999 -14.770 1.00 82.06 281 TYR A O 1
ATOM 2206 N N . VAL A 1 282 ? 1.661 8.500 -16.799 1.00 77.75 282 VAL A N 1
ATOM 2207 C CA . VAL A 1 282 ? 0.537 7.679 -16.357 1.00 77.75 282 VAL A CA 1
ATOM 2208 C C . VAL A 1 282 ? 0.943 6.214 -16.516 1.00 77.75 282 VAL A C 1
ATOM 2210 O O . VAL A 1 282 ? 1.290 5.780 -17.615 1.00 77.75 282 VAL A O 1
ATOM 2213 N N . LEU A 1 283 ? 0.929 5.458 -15.413 1.00 79.44 283 LEU A N 1
ATOM 2214 C CA . LEU A 1 283 ? 1.059 3.999 -15.461 1.00 79.44 283 LEU A CA 1
ATOM 2215 C C . LEU A 1 283 ? -0.296 3.381 -15.771 1.00 79.44 283 LEU A C 1
ATOM 2217 O O . LEU A 1 283 ? -1.274 3.667 -15.086 1.00 79.44 283 LEU A O 1
ATOM 2221 N N . GLN A 1 284 ? -0.311 2.468 -16.729 1.00 76.88 284 GLN A N 1
ATOM 2222 C CA . GLN A 1 284 ? -1.474 1.684 -17.114 1.00 76.88 284 GLN A CA 1
ATOM 2223 C C . GLN A 1 284 ? -1.107 0.206 -17.200 1.00 76.88 284 GLN A C 1
ATOM 2225 O O . GLN A 1 284 ? 0.058 -0.129 -17.413 1.00 76.88 284 GLN A O 1
ATOM 2230 N N . LEU A 1 285 ? -2.112 -0.667 -17.079 1.00 76.06 285 LEU A N 1
ATOM 2231 C CA . LEU A 1 285 ? -1.975 -2.113 -17.297 1.00 76.06 285 LEU A CA 1
ATOM 2232 C C . LEU A 1 285 ? -0.836 -2.722 -16.467 1.00 76.06 285 LEU A C 1
ATOM 2234 O O . LEU A 1 285 ? 0.072 -3.345 -17.014 1.00 76.06 285 LEU A O 1
ATOM 2238 N N . ILE A 1 286 ? -0.848 -2.486 -15.152 1.00 82.94 286 ILE A N 1
ATOM 2239 C CA . ILE A 1 286 ? 0.167 -3.065 -14.278 1.00 82.94 286 ILE A CA 1
ATOM 2240 C C . ILE A 1 286 ? -0.198 -4.520 -14.029 1.00 82.94 286 ILE A C 1
ATOM 2242 O O . ILE A 1 286 ? -1.236 -4.790 -13.431 1.00 82.94 286 ILE A O 1
ATOM 2246 N N . GLU A 1 287 ? 0.671 -5.437 -14.428 1.00 82.19 287 GLU A N 1
ATOM 2247 C CA . GLU A 1 287 ? 0.474 -6.874 -14.266 1.00 82.19 287 GLU A CA 1
ATOM 2248 C C . GLU A 1 287 ? 1.739 -7.573 -13.773 1.00 82.19 287 GLU A C 1
ATOM 2250 O O . GLU A 1 287 ? 2.863 -7.105 -13.980 1.00 82.19 287 GLU A O 1
ATOM 2255 N N . GLU A 1 288 ? 1.548 -8.711 -13.115 1.00 86.62 288 GLU A N 1
ATOM 2256 C CA . GLU A 1 288 ? 2.638 -9.631 -12.819 1.00 86.62 288 GLU A CA 1
ATOM 2257 C C . GLU A 1 288 ? 3.021 -10.390 -14.091 1.00 86.62 288 GLU A C 1
ATOM 2259 O O . GLU A 1 288 ? 2.178 -10.845 -14.861 1.00 86.62 288 GLU A O 1
ATOM 2264 N N . SER A 1 289 ? 4.319 -10.504 -14.330 1.00 88.19 289 SER A N 1
ATOM 2265 C CA . SER A 1 289 ? 4.895 -11.133 -15.508 1.00 88.19 289 SER A CA 1
ATOM 2266 C C . SER A 1 289 ? 6.212 -11.810 -15.139 1.00 88.19 289 SER A C 1
ATOM 2268 O O . SER A 1 289 ? 6.609 -11.867 -13.973 1.00 88.19 289 SER A O 1
ATOM 2270 N N . HIS A 1 290 ? 6.892 -12.354 -16.143 1.00 86.75 290 HIS A N 1
ATOM 2271 C CA . HIS A 1 290 ? 8.201 -12.958 -15.979 1.00 86.75 290 HIS A CA 1
ATOM 2272 C C . HIS A 1 290 ? 9.205 -12.322 -16.938 1.00 86.75 290 HIS A C 1
ATOM 2274 O O . HIS A 1 290 ? 8.967 -12.217 -18.139 1.00 86.75 290 HIS A O 1
ATOM 2280 N N . TRP A 1 291 ? 10.363 -11.939 -16.407 1.00 82.75 291 TRP A N 1
ATOM 2281 C CA . TRP A 1 291 ? 11.533 -11.528 -17.173 1.00 82.75 291 TRP A CA 1
ATOM 2282 C C . TRP A 1 291 ? 12.597 -12.610 -17.030 1.00 82.75 291 TRP A C 1
ATOM 2284 O O . TRP A 1 291 ? 13.070 -12.861 -15.921 1.00 82.75 291 TRP A O 1
ATOM 2294 N N . ARG A 1 292 ? 12.950 -13.285 -18.133 1.00 82.75 292 ARG A N 1
ATOM 2295 C CA . ARG A 1 292 ? 13.881 -14.434 -18.125 1.00 82.75 292 ARG A CA 1
ATOM 2296 C C . ARG A 1 292 ? 13.485 -15.512 -17.098 1.00 82.75 292 ARG A C 1
ATOM 2298 O O . ARG A 1 292 ? 14.316 -15.992 -16.334 1.00 82.75 292 ARG A O 1
ATOM 2305 N N . GLY A 1 293 ? 12.192 -15.839 -17.029 1.00 85.06 293 GLY A N 1
ATOM 2306 C CA . GLY A 1 293 ? 11.651 -16.833 -16.091 1.00 85.06 293 GLY A CA 1
ATOM 2307 C C . GLY A 1 293 ? 11.587 -16.390 -14.623 1.00 85.06 293 GLY A C 1
ATOM 2308 O O . GLY A 1 293 ? 11.213 -17.189 -13.772 1.00 85.06 293 GLY A O 1
ATOM 2309 N N . ARG A 1 294 ? 11.924 -15.134 -14.300 1.00 89.75 294 ARG A N 1
ATOM 2310 C CA . ARG A 1 294 ? 11.870 -14.589 -12.934 1.00 89.75 294 ARG A CA 1
ATOM 2311 C C . ARG A 1 294 ? 10.745 -13.566 -12.793 1.00 89.75 294 ARG A C 1
ATOM 2313 O O . ARG A 1 294 ? 10.511 -12.818 -13.741 1.00 89.75 294 ARG A O 1
ATOM 2320 N N . PRO A 1 295 ? 10.080 -13.480 -11.630 1.00 91.50 295 PRO A N 1
ATOM 2321 C CA . PRO A 1 295 ? 8.921 -12.612 -11.458 1.00 91.50 295 PRO A CA 1
ATOM 2322 C C . PRO A 1 295 ? 9.302 -11.137 -11.617 1.00 91.50 295 PRO A C 1
ATOM 2324 O O . PRO A 1 295 ? 10.287 -10.670 -11.037 1.00 91.50 295 PRO A O 1
ATOM 2327 N N . CYS A 1 296 ? 8.516 -10.398 -12.387 1.00 92.06 296 CYS A N 1
ATOM 2328 C CA . CYS A 1 296 ? 8.618 -8.952 -12.547 1.00 92.06 296 CYS A CA 1
ATOM 2329 C C . CYS A 1 296 ? 7.221 -8.342 -12.668 1.00 92.06 296 CYS A C 1
ATOM 2331 O O . CYS A 1 296 ? 6.257 -9.026 -12.998 1.00 92.06 296 CYS A O 1
ATOM 2333 N N . TYR A 1 297 ? 7.104 -7.047 -12.418 1.00 89.06 297 TYR A N 1
ATOM 2334 C CA . TYR A 1 297 ? 5.935 -6.303 -12.859 1.00 89.06 297 TYR A CA 1
ATOM 2335 C C . TYR A 1 297 ? 6.165 -5.787 -14.273 1.00 89.06 297 TYR A C 1
ATOM 2337 O O . TYR A 1 297 ? 7.289 -5.413 -14.613 1.00 89.06 297 TYR A O 1
ATOM 2345 N N . ARG A 1 298 ? 5.099 -5.734 -15.070 1.00 89.50 298 ARG A N 1
ATOM 2346 C CA . ARG A 1 298 ? 5.036 -5.090 -16.384 1.00 89.50 298 ARG A CA 1
ATOM 2347 C C . ARG A 1 298 ? 3.971 -3.998 -16.343 1.00 89.50 298 ARG A C 1
ATOM 2349 O O . ARG A 1 298 ? 2.930 -4.194 -15.729 1.00 89.50 298 ARG A O 1
ATOM 2356 N N . ALA A 1 299 ? 4.225 -2.862 -16.986 1.00 87.62 299 ALA A N 1
ATOM 2357 C CA . ALA A 1 299 ? 3.226 -1.821 -17.211 1.00 87.62 299 ALA A CA 1
ATOM 2358 C C . ALA A 1 299 ? 3.465 -1.072 -18.523 1.00 87.62 299 ALA A C 1
ATOM 2360 O O . ALA A 1 299 ? 4.548 -1.128 -19.113 1.00 87.62 299 ALA A O 1
ATOM 2361 N N . VAL A 1 300 ? 2.448 -0.325 -18.939 1.00 86.19 300 VAL A N 1
ATOM 2362 C CA . VAL A 1 300 ? 2.519 0.656 -20.019 1.00 86.19 300 VAL A CA 1
ATOM 2363 C C . VAL A 1 300 ? 2.642 2.050 -19.408 1.00 86.19 300 VAL A C 1
ATOM 2365 O O . VAL A 1 300 ? 1.883 2.419 -18.515 1.00 86.19 300 VAL A O 1
ATOM 2368 N N . LEU A 1 301 ? 3.613 2.823 -19.883 1.00 86.56 301 LEU A N 1
ATOM 2369 C CA . LEU A 1 301 ? 3.811 4.224 -19.537 1.00 86.56 301 LEU A CA 1
ATOM 2370 C C . LEU A 1 301 ? 3.386 5.088 -20.719 1.00 86.56 301 LEU A C 1
ATOM 2372 O O . LEU A 1 301 ? 3.851 4.884 -21.840 1.00 86.56 301 LEU A O 1
ATOM 2376 N N . GLN A 1 302 ? 2.547 6.080 -20.455 1.00 85.19 302 GLN A N 1
ATOM 2377 C CA . GLN A 1 302 ? 2.207 7.130 -21.415 1.00 85.19 302 GLN A CA 1
ATOM 2378 C C . GLN A 1 302 ? 2.442 8.484 -20.761 1.00 85.19 302 GLN A C 1
ATOM 2380 O O . GLN A 1 302 ? 2.254 8.637 -19.551 1.00 85.19 302 GLN A O 1
ATOM 2385 N N . LYS A 1 303 ? 2.926 9.456 -21.532 1.00 82.94 303 LYS A N 1
ATOM 2386 C CA . LYS A 1 303 ? 3.197 10.791 -21.001 1.00 82.94 303 LYS A CA 1
ATOM 2387 C C . LYS A 1 303 ? 1.860 11.482 -20.754 1.00 82.94 303 LYS A C 1
ATOM 2389 O O . LYS A 1 303 ? 0.968 11.368 -21.577 1.00 82.94 303 LYS A O 1
ATOM 2394 N N . SER A 1 304 ? 1.682 12.159 -19.629 1.00 74.56 304 SER A N 1
ATOM 2395 C CA . SER A 1 304 ? 0.429 12.877 -19.389 1.00 74.56 304 SER A CA 1
ATOM 2396 C C . SER A 1 304 ? 0.340 14.121 -20.274 1.00 74.56 304 SER A C 1
ATOM 2398 O O . SER A 1 304 ? 1.338 14.843 -20.400 1.00 74.56 304 SER A O 1
ATOM 2400 N N . ASP A 1 305 ? -0.838 14.413 -20.824 1.00 73.00 305 ASP A N 1
ATOM 2401 C CA . ASP A 1 305 ? -1.065 15.672 -21.537 1.00 73.00 305 ASP A CA 1
ATOM 2402 C C . ASP A 1 305 ? -0.912 16.876 -20.585 1.00 73.00 305 ASP A C 1
ATOM 2404 O O . ASP A 1 305 ? -1.339 16.807 -19.426 1.00 73.00 305 ASP A O 1
ATOM 2408 N N . PRO A 1 306 ? -0.318 18.002 -21.027 1.00 66.25 306 PRO A N 1
ATOM 2409 C CA . PRO A 1 306 ? -0.099 19.161 -20.165 1.00 66.25 306 PRO A CA 1
ATOM 2410 C C . PRO A 1 306 ? -1.402 19.646 -19.512 1.00 66.25 306 PRO A C 1
ATOM 2412 O O . PRO A 1 306 ? -2.365 19.978 -20.195 1.00 66.25 306 PRO A O 1
ATOM 2415 N N . GLY A 1 307 ? -1.430 19.703 -18.178 1.00 60.34 307 GLY A N 1
ATOM 2416 C CA . GLY A 1 307 ? -2.601 20.156 -17.416 1.00 60.34 307 GLY A CA 1
ATOM 2417 C C . GLY A 1 307 ? -3.674 19.090 -17.167 1.00 60.34 307 GLY A C 1
ATOM 2418 O O . GLY A 1 307 ? -4.655 19.386 -16.489 1.00 60.34 307 GLY A O 1
ATOM 2419 N N . THR A 1 308 ? -3.487 17.852 -17.637 1.00 58.69 308 THR A N 1
ATOM 2420 C CA . THR A 1 308 ? -4.387 16.727 -17.343 1.00 58.69 308 THR A CA 1
ATOM 2421 C C . THR A 1 308 ? -3.598 15.521 -16.818 1.00 58.69 308 THR A C 1
ATOM 2423 O O . THR A 1 308 ? -2.396 15.407 -17.032 1.00 58.69 308 THR A O 1
ATOM 2426 N N . GLN A 1 309 ? -4.255 14.605 -16.101 1.00 59.78 309 GLN A N 1
ATOM 2427 C CA . GLN A 1 309 ? -3.685 13.282 -15.785 1.00 59.78 309 GLN A CA 1
ATOM 2428 C C . GLN A 1 309 ? -4.064 12.230 -16.840 1.00 59.78 309 GLN A C 1
ATOM 2430 O O . GLN A 1 309 ? -3.977 11.032 -16.578 1.00 59.78 309 GLN A O 1
ATOM 2435 N N . GLN A 1 310 ? -4.500 12.668 -18.025 1.00 61.94 310 GLN A N 1
ATOM 2436 C CA . GLN A 1 310 ? -4.879 11.776 -19.111 1.00 61.94 310 GLN A CA 1
ATOM 2437 C C . GLN A 1 310 ? -3.630 11.333 -19.887 1.00 61.94 310 GLN A C 1
ATOM 2439 O O . GLN A 1 310 ? -2.684 12.111 -20.040 1.00 61.94 310 GLN A O 1
ATOM 2444 N N . PRO A 1 311 ? -3.595 10.074 -20.337 1.00 64.06 311 PRO A N 1
ATOM 2445 C CA . PRO A 1 311 ? -2.485 9.521 -21.095 1.00 64.06 311 PRO A CA 1
ATOM 2446 C C . PRO A 1 311 ? -2.432 10.111 -22.518 1.00 64.06 311 PRO A C 1
ATOM 2448 O O . PRO A 1 311 ? -3.442 10.175 -23.212 1.00 64.06 311 PRO A O 1
ATOM 2451 N N . GLY A 1 312 ? -1.239 10.501 -22.958 1.00 66.56 312 GLY A N 1
ATOM 2452 C CA . GLY A 1 312 ? -0.959 11.051 -24.279 1.00 66.56 312 GLY A CA 1
ATOM 2453 C C . GLY A 1 312 ? 0.396 10.584 -24.830 1.00 66.56 312 GLY A C 1
ATOM 2454 O O . GLY A 1 312 ? 1.298 10.137 -24.112 1.00 66.56 312 GLY A O 1
ATOM 2455 N N . GLY A 1 313 ? 0.553 10.683 -26.150 1.00 73.38 313 GLY A N 1
ATOM 2456 C CA . GLY A 1 313 ? 1.799 10.354 -26.846 1.00 73.38 313 GLY A CA 1
ATOM 2457 C C . GLY A 1 313 ? 2.128 8.857 -26.940 1.00 73.38 313 GLY A C 1
ATOM 2458 O O . GLY A 1 313 ? 1.273 7.983 -26.816 1.00 73.38 313 GLY A O 1
ATOM 2459 N N . SER A 1 314 ? 3.393 8.560 -27.239 1.00 78.44 314 SER A N 1
ATOM 2460 C CA . SER A 1 314 ? 3.872 7.203 -27.520 1.00 78.44 314 SER A CA 1
ATOM 2461 C C . SER A 1 314 ? 3.900 6.328 -26.265 1.00 78.44 314 SER A C 1
ATOM 2463 O O . SER A 1 314 ? 4.464 6.717 -25.242 1.00 78.44 314 SER A O 1
ATOM 2465 N N . ALA A 1 315 ? 3.363 5.111 -26.366 1.00 84.94 315 ALA A N 1
ATOM 2466 C CA . ALA A 1 315 ? 3.432 4.122 -25.298 1.00 84.94 315 ALA A CA 1
ATOM 2467 C C . ALA A 1 315 ? 4.858 3.571 -25.129 1.00 84.94 315 ALA A C 1
ATOM 2469 O O . ALA A 1 315 ? 5.476 3.097 -26.086 1.00 84.94 315 ALA A O 1
ATOM 2470 N N . LEU A 1 316 ? 5.346 3.582 -23.891 1.00 88.69 316 LEU A N 1
ATOM 2471 C CA . LEU A 1 316 ? 6.550 2.875 -23.468 1.00 88.69 316 LEU A CA 1
ATOM 2472 C C . LEU A 1 316 ? 6.148 1.661 -22.634 1.00 88.69 316 LEU A C 1
ATOM 2474 O O . LEU A 1 316 ? 5.165 1.694 -21.896 1.00 88.69 316 LEU A O 1
ATOM 2478 N N . TYR A 1 317 ? 6.928 0.594 -22.715 1.00 89.56 317 TYR A N 1
ATOM 2479 C CA . TYR A 1 317 ? 6.736 -0.598 -21.899 1.00 89.56 317 TYR A CA 1
ATOM 2480 C C . TYR A 1 317 ? 7.799 -0.616 -20.817 1.00 89.56 317 TYR A C 1
ATOM 2482 O O . TYR A 1 317 ? 8.987 -0.501 -21.113 1.00 89.56 317 TYR A O 1
ATOM 2490 N N . THR A 1 318 ? 7.382 -0.757 -19.565 1.00 90.69 318 THR A N 1
ATOM 2491 C CA . THR A 1 318 ? 8.298 -0.791 -18.429 1.00 90.69 318 THR A CA 1
ATOM 2492 C C . THR A 1 318 ? 8.134 -2.081 -17.646 1.00 90.69 318 THR A C 1
ATOM 2494 O O . THR A 1 318 ? 7.022 -2.564 -17.438 1.00 90.69 318 THR A O 1
ATOM 2497 N N . TYR A 1 319 ? 9.259 -2.627 -17.211 1.00 92.19 319 TYR A N 1
ATOM 2498 C CA . TYR A 1 319 ? 9.349 -3.777 -16.334 1.00 92.19 319 TYR A CA 1
ATOM 2499 C C . TYR A 1 319 ? 10.100 -3.374 -15.078 1.00 92.19 319 TYR A C 1
ATOM 2501 O O . TYR A 1 319 ? 11.055 -2.599 -15.153 1.00 92.19 319 TYR A O 1
ATOM 2509 N N . TRP A 1 320 ? 9.707 -3.894 -13.919 1.00 92.69 320 TRP A N 1
ATOM 2510 C CA . TRP A 1 320 ? 10.488 -3.670 -12.708 1.00 92.69 320 TRP A CA 1
ATOM 2511 C C . TRP A 1 320 ? 10.419 -4.810 -11.706 1.00 92.69 320 TRP A C 1
ATOM 2513 O O . TRP A 1 320 ? 9.449 -5.565 -11.639 1.00 92.69 320 TRP A O 1
ATOM 2523 N N . TRP A 1 321 ? 11.483 -4.917 -10.921 1.00 93.75 321 TRP A N 1
ATOM 2524 C CA . TRP A 1 321 ? 11.640 -5.878 -9.837 1.00 93.75 321 TRP A CA 1
ATOM 2525 C C . TRP A 1 321 ? 12.723 -5.399 -8.869 1.00 93.75 321 TRP A C 1
ATOM 2527 O O . TRP A 1 321 ? 13.490 -4.485 -9.169 1.00 93.75 321 TRP A O 1
ATOM 2537 N N . PHE A 1 322 ? 12.810 -6.039 -7.710 1.00 93.38 322 PHE A N 1
ATOM 2538 C CA . PHE A 1 322 ? 13.895 -5.856 -6.757 1.00 93.38 322 PHE A CA 1
ATOM 2539 C C . PHE A 1 322 ? 14.914 -6.981 -6.940 1.00 93.38 322 PHE A C 1
ATOM 2541 O O . PHE A 1 322 ? 14.533 -8.149 -7.028 1.00 93.38 322 PHE A O 1
ATOM 2548 N N . SER A 1 323 ? 16.200 -6.641 -6.998 1.00 93.44 323 SER A N 1
ATOM 2549 C CA . SER A 1 323 ? 17.299 -7.602 -7.112 1.00 93.44 323 SER A CA 1
ATOM 2550 C C . SER A 1 323 ? 18.457 -7.237 -6.197 1.00 93.44 323 SER A C 1
ATOM 2552 O O . SER A 1 323 ? 18.866 -6.083 -6.159 1.00 93.44 323 SER A O 1
ATOM 2554 N N . ASN A 1 324 ? 19.034 -8.221 -5.517 1.00 91.44 324 ASN A N 1
ATOM 2555 C CA . ASN A 1 324 ? 20.325 -8.084 -4.835 1.00 91.44 324 ASN A CA 1
ATOM 2556 C C . ASN A 1 324 ? 21.437 -8.840 -5.590 1.00 91.44 324 ASN A C 1
ATOM 2558 O O . ASN A 1 324 ? 22.397 -9.333 -5.002 1.00 91.44 324 ASN A O 1
ATOM 2562 N N . GLY A 1 325 ? 21.285 -9.019 -6.906 1.00 88.75 325 GLY A N 1
ATOM 2563 C CA . GLY A 1 325 ? 22.222 -9.753 -7.765 1.00 88.75 325 GLY A CA 1
ATOM 2564 C C . GLY A 1 325 ? 22.203 -11.276 -7.583 1.00 88.75 325 GLY A C 1
ATOM 2565 O O . GLY A 1 325 ? 22.599 -11.999 -8.491 1.00 88.75 325 GLY A O 1
ATOM 2566 N N . ARG A 1 326 ? 21.704 -11.788 -6.451 1.00 88.69 326 ARG A N 1
ATOM 2567 C CA . ARG A 1 326 ? 21.529 -13.228 -6.195 1.00 88.69 326 ARG A CA 1
ATOM 2568 C C . ARG A 1 326 ? 20.085 -13.663 -6.387 1.00 88.69 326 ARG A C 1
ATOM 2570 O O . ARG A 1 326 ? 19.815 -14.709 -6.968 1.00 88.69 326 ARG A O 1
ATOM 2577 N N . GLU A 1 327 ? 19.160 -12.845 -5.909 1.00 91.62 327 GLU A N 1
ATOM 2578 C CA . GLU A 1 327 ? 17.733 -13.122 -5.892 1.00 91.62 327 GLU A CA 1
ATOM 2579 C C . GLU A 1 327 ? 16.958 -11.986 -6.554 1.00 91.62 327 GLU A C 1
ATOM 2581 O O . GLU A 1 327 ? 17.359 -10.825 -6.496 1.00 91.62 327 GLU A O 1
ATOM 2586 N N . GLN A 1 328 ? 15.816 -12.333 -7.146 1.00 93.81 328 GLN A N 1
ATOM 2587 C CA . GLN A 1 328 ? 14.870 -11.396 -7.740 1.00 93.81 328 GLN A CA 1
ATOM 2588 C C . GLN A 1 328 ? 13.497 -11.585 -7.102 1.00 93.81 328 GLN A C 1
ATOM 2590 O O . GLN A 1 328 ? 13.033 -12.713 -6.938 1.00 93.81 328 GLN A O 1
ATOM 2595 N N . THR A 1 329 ? 12.830 -10.486 -6.761 1.00 92.94 329 THR A N 1
ATOM 2596 C CA . THR A 1 329 ? 11.461 -10.517 -6.246 1.00 92.94 329 THR A CA 1
ATOM 2597 C C . THR A 1 329 ? 10.681 -9.269 -6.630 1.00 92.94 329 THR A C 1
ATOM 2599 O O . THR A 1 329 ? 11.240 -8.192 -6.821 1.00 92.94 329 THR A O 1
ATOM 2602 N N . ILE A 1 330 ? 9.365 -9.414 -6.716 1.00 90.44 330 ILE A N 1
ATOM 2603 C CA . ILE A 1 330 ? 8.409 -8.309 -6.849 1.00 90.44 330 ILE A CA 1
ATOM 2604 C C . ILE A 1 330 ? 7.769 -7.929 -5.509 1.00 90.44 330 ILE A C 1
ATOM 2606 O O . ILE A 1 330 ? 7.151 -6.872 -5.398 1.00 90.44 330 ILE A O 1
ATOM 2610 N N . SER A 1 331 ? 7.937 -8.764 -4.478 1.00 87.81 331 SER A N 1
ATOM 2611 C CA . SER A 1 331 ? 7.326 -8.555 -3.168 1.00 87.81 331 SER A CA 1
ATOM 2612 C C . SER A 1 331 ? 8.176 -7.621 -2.318 1.00 87.81 331 SER A C 1
ATOM 2614 O O . SER A 1 331 ? 9.300 -7.955 -1.927 1.00 87.81 331 SER A O 1
ATOM 2616 N N . GLN A 1 332 ? 7.604 -6.466 -1.969 1.00 85.31 332 GLN A N 1
ATOM 2617 C CA . GLN A 1 332 ? 8.261 -5.528 -1.064 1.00 85.31 332 GLN A CA 1
ATOM 2618 C C . GLN A 1 332 ? 8.439 -6.111 0.337 1.00 85.31 332 GLN A C 1
ATOM 2620 O O . GLN A 1 332 ? 9.471 -5.908 0.967 1.00 85.31 332 GLN A O 1
ATOM 2625 N N . ILE A 1 333 ? 7.455 -6.874 0.817 1.00 85.88 333 ILE A N 1
ATOM 2626 C CA . ILE A 1 333 ? 7.538 -7.556 2.113 1.00 85.88 333 ILE A CA 1
ATOM 2627 C C . ILE A 1 333 ? 8.702 -8.549 2.109 1.00 85.88 333 ILE A C 1
ATOM 2629 O O . ILE A 1 333 ? 9.498 -8.555 3.046 1.00 85.88 333 ILE A O 1
ATOM 2633 N N . ALA A 1 334 ? 8.832 -9.356 1.050 1.00 90.62 334 ALA A N 1
ATOM 2634 C CA . ALA A 1 334 ? 9.844 -10.402 0.988 1.00 90.62 334 ALA A CA 1
ATOM 2635 C C . ALA A 1 334 ? 11.269 -9.840 1.035 1.00 90.62 334 ALA A C 1
ATOM 2637 O O . ALA A 1 334 ? 12.067 -10.295 1.856 1.00 90.62 334 ALA A O 1
ATOM 2638 N N . PHE A 1 335 ? 11.602 -8.847 0.199 1.00 90.31 335 PHE A N 1
ATOM 2639 C CA . PHE A 1 335 ? 12.966 -8.311 0.197 1.00 90.31 335 PHE A CA 1
ATOM 2640 C C . PHE A 1 335 ? 13.281 -7.572 1.504 1.00 90.31 335 PHE A C 1
ATOM 2642 O O . PHE A 1 335 ? 14.368 -7.745 2.048 1.00 90.31 335 PHE A O 1
ATOM 2649 N N . ARG A 1 336 ? 12.326 -6.799 2.050 1.00 90.12 336 ARG A N 1
ATOM 2650 C CA . ARG A 1 336 ? 12.522 -6.068 3.313 1.00 90.12 336 ARG A CA 1
ATOM 2651 C C . ARG A 1 336 ? 12.750 -7.021 4.470 1.00 90.12 336 ARG A C 1
ATOM 2653 O O . ARG A 1 336 ? 13.643 -6.794 5.276 1.00 90.12 336 ARG A O 1
ATOM 2660 N N . TRP A 1 337 ? 11.975 -8.102 4.528 1.00 91.00 337 TRP A N 1
ATOM 2661 C CA . TRP A 1 337 ? 12.156 -9.142 5.532 1.00 91.00 337 TRP A CA 1
ATOM 2662 C C . TRP A 1 337 ? 13.541 -9.780 5.418 1.00 91.00 337 TRP A C 1
ATOM 2664 O O . TRP A 1 337 ? 14.239 -9.913 6.415 1.00 91.00 337 TRP A O 1
ATOM 2674 N N . LYS A 1 338 ? 13.992 -10.106 4.203 1.00 93.25 338 LYS A N 1
ATOM 2675 C CA . LYS A 1 338 ? 15.339 -10.650 3.982 1.00 93.25 338 LYS A CA 1
ATOM 2676 C C . LYS A 1 338 ? 16.442 -9.674 4.401 1.00 93.25 338 LYS A C 1
ATOM 2678 O O . LYS A 1 338 ? 17.370 -10.087 5.089 1.00 93.25 338 LYS A O 1
ATOM 2683 N N . MET A 1 339 ? 16.331 -8.395 4.041 1.00 91.44 339 MET A N 1
ATOM 2684 C CA . MET A 1 339 ? 17.280 -7.353 4.459 1.00 91.44 339 MET A CA 1
ATOM 2685 C C . MET A 1 339 ? 17.300 -7.175 5.983 1.00 91.44 339 MET A C 1
ATOM 2687 O O . MET A 1 339 ? 18.371 -7.063 6.571 1.00 91.44 339 MET A O 1
ATOM 2691 N N . LEU A 1 340 ? 16.136 -7.217 6.643 1.00 91.31 340 LEU A N 1
ATOM 2692 C CA . LEU A 1 340 ? 16.037 -7.176 8.106 1.00 91.31 340 LEU A CA 1
ATOM 2693 C C . LEU A 1 340 ? 16.823 -8.324 8.768 1.00 91.31 340 LEU A C 1
ATOM 2695 O O . LEU A 1 340 ? 17.401 -8.131 9.833 1.00 91.31 340 LEU A O 1
ATOM 2699 N N . TRP A 1 341 ? 16.885 -9.490 8.120 1.00 93.75 341 TRP A N 1
ATOM 2700 C CA . TRP A 1 341 ? 17.654 -10.658 8.567 1.00 93.75 341 TRP A CA 1
ATOM 2701 C C . TRP A 1 341 ? 19.087 -10.723 8.009 1.00 93.75 341 TRP A C 1
ATOM 2703 O O . TRP A 1 341 ? 19.736 -11.763 8.111 1.00 93.75 341 TRP A O 1
ATOM 2713 N N . GLY A 1 342 ? 19.604 -9.626 7.447 1.00 90.19 342 GLY A N 1
ATOM 2714 C CA . GLY A 1 342 ? 21.007 -9.503 7.039 1.00 90.19 342 GLY A CA 1
ATOM 2715 C C . GLY A 1 342 ? 21.321 -9.935 5.604 1.00 90.19 342 GLY A C 1
ATOM 2716 O O . GLY A 1 342 ? 22.493 -10.114 5.272 1.00 90.19 342 GLY A O 1
ATOM 2717 N N . ALA A 1 343 ? 20.317 -10.113 4.738 1.00 90.94 343 ALA A N 1
ATOM 2718 C CA . ALA A 1 343 ? 20.575 -10.258 3.305 1.00 90.94 343 ALA A CA 1
ATOM 2719 C C . ALA A 1 343 ? 21.188 -8.967 2.718 1.00 90.94 343 ALA A C 1
ATOM 2721 O O . ALA A 1 343 ? 20.899 -7.885 3.234 1.00 90.94 343 ALA A O 1
ATOM 2722 N N . PRO A 1 344 ? 21.973 -9.057 1.623 1.00 90.25 344 PRO A N 1
ATOM 2723 C CA . PRO A 1 344 ? 22.491 -7.876 0.936 1.00 90.25 344 PRO A CA 1
ATOM 2724 C C . PRO A 1 344 ? 21.375 -6.932 0.489 1.00 90.25 344 PRO A C 1
ATOM 2726 O O . PRO A 1 344 ? 20.257 -7.383 0.199 1.00 90.25 344 PRO A O 1
ATOM 2729 N N . ASP A 1 345 ? 21.716 -5.649 0.380 1.00 90.75 345 ASP A N 1
ATOM 2730 C CA . ASP A 1 345 ? 20.792 -4.606 -0.054 1.00 90.75 345 ASP A CA 1
ATOM 2731 C C . ASP A 1 345 ? 20.163 -4.939 -1.408 1.00 90.75 345 ASP A C 1
ATOM 2733 O O . ASP A 1 345 ? 20.770 -5.532 -2.301 1.00 90.75 345 ASP A O 1
ATOM 2737 N N . TYR A 1 346 ? 18.906 -4.558 -1.576 1.00 92.69 346 TYR A N 1
ATOM 2738 C CA . TYR A 1 346 ? 18.229 -4.728 -2.852 1.00 92.69 346 TYR A CA 1
ATOM 2739 C C . TYR A 1 346 ? 18.391 -3.476 -3.714 1.00 92.69 346 TYR A C 1
ATOM 2741 O O . TYR A 1 346 ? 18.575 -2.360 -3.240 1.00 92.69 346 TYR A O 1
ATOM 2749 N N . VAL A 1 347 ? 18.291 -3.662 -5.020 1.00 92.50 347 VAL A N 1
ATOM 2750 C CA . VAL A 1 347 ? 18.255 -2.613 -6.031 1.00 92.50 347 VAL A CA 1
ATOM 2751 C C . VAL A 1 347 ? 16.936 -2.765 -6.764 1.00 92.50 347 VAL A C 1
ATOM 2753 O O . VAL A 1 347 ? 16.603 -3.848 -7.249 1.00 92.50 347 VAL A O 1
ATOM 2756 N N . LEU A 1 348 ? 16.174 -1.684 -6.862 1.00 92.94 348 LEU A N 1
ATOM 2757 C CA . LEU A 1 348 ? 15.065 -1.623 -7.794 1.00 92.94 348 LEU A CA 1
ATOM 2758 C C . LEU A 1 348 ? 15.642 -1.514 -9.207 1.00 92.94 348 LEU A C 1
ATOM 2760 O O . LEU A 1 348 ? 16.267 -0.512 -9.564 1.00 92.94 348 LEU A O 1
ATOM 2764 N N . VAL A 1 349 ? 15.392 -2.541 -10.007 1.00 93.56 349 VAL A N 1
ATOM 2765 C CA . VAL A 1 349 ? 15.703 -2.568 -11.431 1.00 93.56 349 VAL A CA 1
ATOM 2766 C C . VAL A 1 349 ? 14.452 -2.140 -12.178 1.00 93.56 349 VAL A C 1
ATOM 2768 O O . VAL A 1 349 ? 13.396 -2.747 -12.015 1.00 93.56 349 VAL A O 1
ATOM 2771 N N . ASN A 1 350 ? 14.557 -1.094 -12.988 1.00 93.00 350 ASN A N 1
ATOM 2772 C CA . ASN A 1 350 ? 13.506 -0.679 -13.904 1.00 93.00 350 ASN A CA 1
ATOM 2773 C C . ASN A 1 350 ? 14.045 -0.712 -15.332 1.00 93.00 350 ASN A C 1
ATOM 2775 O O . ASN A 1 350 ? 15.039 -0.059 -15.619 1.00 93.00 350 ASN A O 1
ATOM 2779 N N . VAL A 1 351 ? 13.381 -1.452 -16.212 1.00 93.00 351 VAL A N 1
ATOM 2780 C CA . VAL A 1 351 ? 13.736 -1.593 -17.624 1.00 93.00 351 VAL A CA 1
ATOM 2781 C C . VAL A 1 351 ? 12.601 -1.020 -18.448 1.00 93.00 351 VAL A C 1
ATOM 2783 O O . VAL A 1 351 ? 11.499 -1.555 -18.432 1.00 93.00 351 VAL A O 1
ATOM 2786 N N . THR A 1 352 ? 12.862 0.052 -19.176 1.00 91.69 352 THR A N 1
ATOM 2787 C CA . THR A 1 352 ? 11.896 0.708 -20.051 1.00 91.69 352 THR A CA 1
ATOM 2788 C C . THR A 1 352 ? 12.349 0.588 -21.499 1.00 91.69 352 THR A C 1
ATOM 2790 O O . THR A 1 352 ? 13.526 0.760 -21.808 1.00 91.69 352 THR A O 1
ATOM 2793 N N . MET A 1 353 ? 11.414 0.269 -22.383 1.00 90.06 353 MET A N 1
ATOM 2794 C CA . MET A 1 353 ? 11.635 0.118 -23.817 1.00 90.06 353 MET A CA 1
ATOM 2795 C C . MET A 1 353 ? 10.515 0.798 -24.594 1.00 90.06 353 MET A C 1
ATOM 2797 O O . MET A 1 353 ? 9.393 0.946 -24.100 1.00 90.06 353 MET A O 1
ATOM 2801 N N . ASP A 1 354 ? 10.820 1.208 -25.816 1.00 84.50 354 ASP A N 1
ATOM 2802 C CA . ASP A 1 354 ? 9.804 1.679 -26.748 1.00 84.50 354 ASP A CA 1
ATOM 2803 C C . ASP A 1 354 ? 8.988 0.505 -27.325 1.00 84.50 354 ASP A C 1
ATOM 2805 O O . ASP A 1 354 ? 9.248 -0.674 -27.056 1.00 84.50 354 ASP A O 1
ATOM 2809 N N . GLY A 1 355 ? 7.965 0.818 -28.122 1.00 67.88 355 GLY A N 1
ATOM 2810 C CA . GLY A 1 355 ? 7.107 -0.196 -28.737 1.00 67.88 355 GLY A CA 1
ATOM 2811 C C . GLY A 1 355 ? 7.831 -1.184 -29.661 1.00 67.88 355 GLY A C 1
ATOM 2812 O O . GLY A 1 355 ? 7.307 -2.274 -29.885 1.00 67.88 355 GLY A O 1
ATOM 2813 N N . SER A 1 356 ? 9.033 -0.853 -30.145 1.00 57.00 356 SER A N 1
ATOM 2814 C CA . SER A 1 356 ? 9.847 -1.721 -31.003 1.00 57.00 356 SER A CA 1
ATOM 2815 C C . SER A 1 356 ? 10.626 -2.775 -30.200 1.00 57.00 356 SER A C 1
ATOM 2817 O O . SER A 1 356 ? 10.787 -3.912 -30.647 1.00 57.00 356 SER A O 1
ATOM 2819 N N . GLY A 1 357 ? 11.004 -2.461 -28.954 1.00 51.72 357 GLY A N 1
ATOM 2820 C CA . GLY A 1 357 ? 11.726 -3.367 -28.047 1.00 51.72 357 GLY A CA 1
ATOM 2821 C C . GLY A 1 357 ? 10.911 -4.563 -27.526 1.00 51.72 357 GLY A C 1
ATOM 2822 O O . GLY A 1 357 ? 11.484 -5.542 -27.034 1.00 51.72 357 GLY A O 1
ATOM 2823 N N . ARG A 1 358 ? 9.578 -4.533 -27.681 1.00 49.06 358 ARG A N 1
ATOM 2824 C CA . ARG A 1 358 ? 8.647 -5.593 -27.243 1.00 49.06 358 ARG A CA 1
ATOM 2825 C C . ARG A 1 358 ? 8.938 -6.953 -27.890 1.00 49.06 358 ARG A C 1
ATOM 2827 O O . ARG A 1 358 ? 8.766 -7.979 -27.236 1.00 49.06 358 ARG A O 1
ATOM 2834 N N . GLN A 1 359 ? 9.398 -6.973 -29.141 1.00 39.44 359 GLN A N 1
ATOM 2835 C CA . GLN A 1 359 ? 9.684 -8.213 -29.876 1.00 39.44 359 GLN A CA 1
ATOM 2836 C C . GLN A 1 359 ? 10.967 -8.913 -29.405 1.00 39.44 359 GLN A C 1
ATOM 2838 O O . GLN A 1 359 ? 11.062 -10.132 -29.484 1.00 39.44 359 GLN A O 1
ATOM 2843 N N . ILE A 1 360 ? 11.942 -8.171 -28.876 1.00 43.72 360 ILE A N 1
ATOM 2844 C CA . ILE A 1 360 ? 13.249 -8.721 -28.482 1.00 43.72 360 ILE A CA 1
ATOM 2845 C C . ILE A 1 360 ? 13.202 -9.278 -27.048 1.00 43.72 360 ILE A C 1
ATOM 2847 O O . ILE A 1 360 ? 13.794 -10.317 -26.767 1.00 43.72 360 ILE A O 1
ATOM 2851 N N . ALA A 1 361 ? 12.447 -8.642 -26.142 1.00 46.19 361 ALA A N 1
ATOM 2852 C CA . ALA A 1 361 ? 12.327 -9.082 -24.746 1.00 46.19 361 ALA A CA 1
ATOM 2853 C C . ALA A 1 361 ? 11.559 -10.408 -24.574 1.00 46.19 361 ALA A C 1
ATOM 2855 O O . ALA A 1 361 ? 11.848 -11.168 -23.653 1.00 46.19 361 ALA A O 1
ATOM 2856 N N . LEU A 1 362 ? 10.605 -10.694 -25.465 1.00 43.69 362 LEU A N 1
ATOM 2857 C CA . LEU A 1 362 ? 9.846 -11.951 -25.476 1.00 43.69 362 LEU A CA 1
ATOM 2858 C C . LEU A 1 362 ? 10.619 -13.114 -26.125 1.00 43.69 362 LEU A C 1
ATOM 2860 O O . LEU A 1 362 ? 10.290 -14.267 -25.872 1.00 43.69 362 LEU A O 1
ATOM 2864 N N . ASN A 1 363 ? 11.655 -12.813 -26.917 1.00 34.69 363 ASN A N 1
ATOM 2865 C CA . ASN A 1 363 ? 12.411 -13.789 -27.708 1.00 34.69 363 ASN A CA 1
ATOM 2866 C C . ASN A 1 363 ? 13.820 -14.083 -27.165 1.00 34.69 363 ASN A C 1
ATOM 2868 O O . ASN A 1 363 ? 14.550 -14.844 -27.792 1.00 34.69 363 ASN A O 1
ATOM 2872 N N . ALA A 1 364 ? 14.233 -13.500 -26.033 1.00 33.22 364 ALA A N 1
ATOM 2873 C CA . ALA A 1 364 ? 15.513 -13.837 -25.410 1.00 33.22 364 ALA A CA 1
ATOM 2874 C C . ALA A 1 364 ? 15.431 -15.256 -24.800 1.00 33.22 364 ALA A C 1
ATOM 2876 O O . ALA A 1 364 ? 14.704 -15.434 -23.817 1.00 33.22 364 ALA A O 1
ATOM 2877 N N . PRO A 1 365 ? 16.137 -16.266 -25.348 1.00 29.38 365 PRO A N 1
ATOM 2878 C CA . PRO A 1 365 ? 16.006 -17.646 -24.895 1.00 29.38 365 PRO A CA 1
ATOM 2879 C C . PRO A 1 365 ? 16.485 -17.821 -23.449 1.00 29.38 365 PRO A C 1
ATOM 2881 O O . PRO A 1 365 ? 17.520 -17.287 -23.045 1.00 29.38 365 PRO A O 1
ATOM 2884 N N . LEU A 1 366 ? 15.745 -18.623 -22.680 1.00 40.53 366 LEU A N 1
ATOM 2885 C CA . LEU A 1 366 ? 16.283 -19.341 -21.528 1.00 40.53 366 LEU A CA 1
ATOM 2886 C C . LEU A 1 366 ? 17.264 -20.390 -22.078 1.00 40.53 366 LEU A C 1
ATOM 2888 O O . LEU A 1 366 ? 16.866 -21.202 -22.905 1.00 40.53 366 LEU A O 1
ATOM 2892 N N . SER A 1 367 ? 18.508 -20.379 -21.594 1.00 30.75 367 SER A N 1
ATOM 2893 C CA . SER A 1 367 ? 19.632 -21.281 -21.927 1.00 30.75 367 SER A CA 1
ATOM 2894 C C . SER A 1 367 ? 20.419 -20.992 -23.220 1.00 30.75 367 SER A C 1
ATOM 2896 O O . SER A 1 367 ? 19.944 -21.208 -24.328 1.00 30.75 367 SER A O 1
ATOM 2898 N N . ALA A 1 368 ? 21.653 -20.505 -23.033 1.00 29.89 368 ALA A N 1
ATOM 2899 C CA . ALA A 1 368 ? 22.896 -21.032 -23.625 1.00 29.89 368 ALA A CA 1
ATOM 2900 C C . ALA A 1 368 ? 24.096 -20.186 -23.136 1.00 29.89 368 ALA A C 1
ATOM 2902 O O . ALA A 1 368 ? 24.671 -19.391 -23.872 1.00 29.89 368 ALA A O 1
ATOM 2903 N N . ALA A 1 369 ? 24.433 -20.306 -21.852 1.00 28.94 369 ALA A N 1
ATOM 2904 C CA . ALA A 1 369 ? 25.748 -19.940 -21.317 1.00 28.94 369 ALA A CA 1
ATOM 2905 C C . ALA A 1 369 ? 26.008 -20.884 -20.141 1.00 28.94 369 ALA A C 1
ATOM 2907 O O . ALA A 1 369 ? 25.764 -20.561 -18.979 1.00 28.94 369 ALA A O 1
ATOM 2908 N N . GLY A 1 370 ? 26.336 -22.117 -20.505 1.00 33.69 370 GLY A N 1
ATOM 2909 C CA . GLY A 1 370 ? 26.467 -23.262 -19.622 1.00 33.69 370 GLY A CA 1
ATOM 2910 C C . GLY A 1 370 ? 26.847 -24.500 -20.423 1.00 33.69 370 GLY A C 1
ATOM 2911 O O . GLY A 1 370 ? 26.151 -25.500 -20.326 1.00 33.69 370 GLY A O 1
ATOM 2912 N N . GLU A 1 371 ? 27.897 -24.368 -21.235 1.00 28.95 371 GLU A N 1
ATOM 2913 C CA . GLU A 1 371 ? 28.943 -25.378 -21.441 1.00 28.95 371 GLU A CA 1
ATOM 2914 C C . GLU A 1 371 ? 30.291 -24.654 -21.432 1.00 28.95 371 GLU A C 1
ATOM 2916 O O . GLU A 1 371 ? 30.363 -23.554 -22.036 1.00 28.95 371 GLU A O 1
#

Sequence (371 aa):
MITFDLTTILALVLFVLGLRTHWWPRLLTLLLLSPALLYVLTVFGFDIRLQLSHWAGGLLQLAGFDVQVTGNVLIRGSGSGHPVAMSVDPACAGLHMTGVSVLAGAYWLMQYETRLRRRLNRVRIGLLAATIFGLTLVSNLLRILVLVLLGIGPDTWLHDLVGLVCIVGYTWLPAWWLISRAVRRFGREAHPGQTTQPGWAIALLILGIGIKWITGLPETVDRKQLEAVAGEWRSQGFTGATLPNQFMKLEKPGYLVYLKPVSNWWSAEHSPAVCWRGSGYVLQLIEESHWRGRPCYRAVLQKSDPGTQQPGGSALYTYWWFSNGREQTISQIAFRWKMLWGAPDYVLVNVTMDGSGRQIALNAPLSAAGE

InterPro domains:
  IPR019127 Exosortase [PF09721] (8-169)
  IPR026392 Exosortase/Archaeosortase domain [TIGR04178] (87-179)
  IPR031006 Exosortase N [TIGR04476] (10-346)

Secondary structure (DSSP, 8-state):
-----HHHHHHHHHHHHHTTS-HHHHHHHHHHSSHHHHHHHHHHHHHHHHHHHHHHHHHHHHTT--EEEETTEEEEEETTEEEEEEE--TTTTTHHHHHHHHHHHHHHHHHHHHHHTEE--HHHHHHHHHHHHHHHHHHHHHHHHHHHHHT--TTSHHHHHHHHHHIIIIIIHHHHHHHHHHHHHHPEE--TT-PPPTHHHHHHHHHHHHHHHHHTS-----HHHHHHHHHHHHTTT-EEEEPGGG-EEEEETTEEEEEEE--STT--TT-HHHHHHHTTEEEEEEEEEEETTEEEEEEEEEEEPTTSSSEEEEEEEEEEEEE-SS-EES-HHHHHHHHHTTPPPPEEEEEEE-TTTHHHHSS--S--S--

Organism: NCBI:txid1750698

pLDDT: mean 78.08, std 15.84, range [26.83, 97.5]